Protein AF-A0A4R5F2X8-F1 (afdb_monomer_lite)

Structure (mmCIF, N/CA/C/O backbone):
data_AF-A0A4R5F2X8-F1
#
_entry.id   AF-A0A4R5F2X8-F1
#
loop_
_atom_site.group_PDB
_atom_site.id
_atom_site.type_symbol
_atom_site.label_atom_id
_atom_site.label_alt_id
_atom_site.label_comp_id
_atom_site.label_asym_id
_atom_site.label_entity_id
_atom_site.label_seq_id
_atom_site.pdbx_PDB_ins_code
_atom_site.Cartn_x
_atom_site.Cartn_y
_atom_site.Cartn_z
_atom_site.occupancy
_atom_site.B_iso_or_equiv
_atom_site.auth_seq_id
_atom_site.auth_comp_id
_atom_site.auth_asym_id
_atom_site.auth_atom_id
_atom_site.pdbx_PDB_model_num
ATOM 1 N N . MET A 1 1 ? 2.890 -14.226 11.194 1.00 75.88 1 MET A N 1
ATOM 2 C CA . MET A 1 1 ? 4.038 -13.544 10.556 1.00 75.88 1 MET A CA 1
ATOM 3 C C . MET A 1 1 ? 3.482 -12.509 9.592 1.00 75.88 1 MET A C 1
ATOM 5 O O . MET A 1 1 ? 2.576 -12.867 8.853 1.00 75.88 1 MET A O 1
ATOM 9 N N . ILE A 1 2 ? 3.971 -11.265 9.619 1.00 80.38 2 ILE A N 1
ATOM 10 C CA . ILE A 1 2 ? 3.520 -10.179 8.728 1.00 80.38 2 ILE A CA 1
ATOM 11 C C . ILE A 1 2 ? 4.652 -9.843 7.754 1.00 80.38 2 ILE A C 1
ATOM 13 O O . ILE A 1 2 ? 5.787 -9.647 8.191 1.00 80.38 2 ILE A O 1
ATOM 17 N N . LEU A 1 3 ? 4.344 -9.775 6.458 1.00 86.25 3 LEU A N 1
ATOM 18 C CA . LEU A 1 3 ? 5.268 -9.351 5.406 1.00 86.25 3 LEU A CA 1
ATOM 19 C C . LEU A 1 3 ? 4.729 -8.073 4.763 1.00 86.25 3 LEU A C 1
ATOM 21 O O . LEU A 1 3 ? 3.576 -8.047 4.337 1.00 86.25 3 LEU A O 1
ATOM 25 N N . ASP A 1 4 ? 5.553 -7.033 4.683 1.00 90.81 4 ASP A N 1
ATOM 26 C CA . ASP A 1 4 ? 5.218 -5.823 3.933 1.00 90.81 4 ASP A CA 1
ATOM 27 C C . ASP A 1 4 ? 5.721 -5.974 2.494 1.00 90.81 4 ASP A C 1
ATOM 29 O O . ASP A 1 4 ? 6.919 -6.109 2.248 1.00 90.81 4 ASP A O 1
ATOM 33 N N . ALA A 1 5 ? 4.807 -5.987 1.528 1.00 92.00 5 ALA A N 1
ATOM 34 C CA . ALA A 1 5 ? 5.153 -6.218 0.134 1.00 92.00 5 ALA A CA 1
ATOM 35 C C . ALA A 1 5 ? 5.797 -5.002 -0.550 1.00 92.00 5 ALA A C 1
ATOM 37 O O . ALA A 1 5 ? 6.351 -5.177 -1.632 1.00 92.00 5 ALA A O 1
ATOM 38 N N . HIS A 1 6 ? 5.718 -3.785 0.004 1.00 94.88 6 HIS A N 1
ATOM 39 C CA . HIS A 1 6 ? 6.009 -2.576 -0.771 1.00 94.88 6 HIS A CA 1
ATOM 40 C C . HIS A 1 6 ? 6.609 -1.432 0.062 1.00 94.88 6 HIS A C 1
ATOM 42 O O . HIS A 1 6 ? 5.931 -0.490 0.467 1.00 94.88 6 HIS A O 1
ATOM 48 N N . GLY A 1 7 ? 7.932 -1.458 0.201 1.00 93.44 7 GLY A N 1
ATOM 49 C CA . GLY A 1 7 ? 8.748 -0.420 0.820 1.00 93.44 7 GLY A CA 1
ATOM 50 C C . GLY A 1 7 ? 9.720 0.268 -0.143 1.00 93.44 7 GLY A C 1
ATOM 51 O O . GLY A 1 7 ? 10.049 -0.226 -1.226 1.00 93.44 7 GLY A O 1
ATOM 52 N N . HIS A 1 8 ? 10.227 1.422 0.290 1.00 95.06 8 HIS A N 1
ATOM 53 C CA . HIS A 1 8 ? 11.208 2.216 -0.446 1.00 95.06 8 HIS A CA 1
ATOM 54 C C . HIS A 1 8 ? 12.331 2.711 0.462 1.00 95.06 8 HIS A C 1
ATOM 56 O O . HIS A 1 8 ? 12.085 3.135 1.587 1.00 95.06 8 HIS A O 1
ATOM 62 N N . VAL A 1 9 ? 13.553 2.706 -0.070 1.00 96.19 9 VAL A N 1
ATOM 63 C CA . VAL A 1 9 ? 14.753 3.289 0.553 1.00 96.19 9 VAL A CA 1
ATOM 64 C C . VAL A 1 9 ? 15.360 4.347 -0.367 1.00 96.19 9 VAL A C 1
ATOM 66 O O . VAL A 1 9 ? 15.195 4.291 -1.589 1.00 96.19 9 VAL A O 1
ATOM 69 N N . GLY A 1 10 ? 16.078 5.305 0.210 1.00 94.25 10 GLY A N 1
ATOM 70 C CA . GLY A 1 10 ? 16.623 6.460 -0.498 1.00 94.25 10 GLY A CA 1
ATOM 71 C C . GLY A 1 10 ? 15.673 7.660 -0.512 1.00 94.25 10 GLY A C 1
ATOM 72 O O . GLY A 1 10 ? 14.659 7.692 0.184 1.00 94.25 10 GLY A O 1
ATOM 73 N N . THR A 1 11 ? 16.033 8.683 -1.280 1.00 89.75 11 THR A N 1
ATOM 74 C CA . THR A 1 11 ? 15.285 9.942 -1.387 1.00 89.75 11 THR A CA 1
ATOM 75 C C . THR A 1 11 ? 14.526 10.031 -2.709 1.00 89.75 11 THR A C 1
ATOM 77 O O . THR A 1 11 ? 14.881 9.376 -3.690 1.00 89.75 11 THR A O 1
ATOM 80 N N . TRP A 1 12 ? 13.479 10.860 -2.738 1.00 88.12 12 TRP A N 1
ATOM 81 C CA . TRP A 1 12 ? 12.706 11.174 -3.940 1.00 88.12 12 TRP A CA 1
ATOM 82 C C . TRP A 1 12 ? 12.608 12.697 -4.116 1.00 88.12 12 TRP A C 1
ATOM 84 O O . TRP A 1 12 ? 12.445 13.394 -3.114 1.00 88.12 12 TRP A O 1
ATOM 94 N N . PRO A 1 13 ? 12.713 13.247 -5.341 1.00 77.56 13 PRO A N 1
ATOM 95 C CA . PRO A 1 13 ? 12.689 14.696 -5.546 1.00 77.56 13 PRO A CA 1
ATOM 96 C C . PRO A 1 13 ? 11.322 15.343 -5.269 1.00 77.56 13 PRO A C 1
ATOM 98 O O . PRO A 1 13 ? 11.276 16.493 -4.836 1.00 77.56 13 PRO A O 1
ATOM 101 N N . ASP A 1 14 ? 10.211 14.628 -5.475 1.00 76.94 14 ASP A N 1
ATOM 102 C CA . ASP A 1 14 ? 8.874 15.249 -5.439 1.00 76.94 14 ASP A CA 1
ATOM 103 C C . ASP A 1 14 ? 8.326 15.470 -4.021 1.00 76.94 14 ASP A C 1
ATOM 105 O O . ASP A 1 14 ? 7.402 16.266 -3.808 1.00 76.94 14 ASP A O 1
ATOM 109 N N . PHE A 1 15 ? 8.847 14.746 -3.029 1.00 74.88 15 PHE A N 1
ATOM 110 C CA . PHE A 1 15 ? 8.408 14.874 -1.644 1.00 74.88 15 PHE A CA 1
ATOM 111 C C . PHE A 1 15 ? 9.480 14.432 -0.651 1.00 74.88 15 PHE A C 1
ATOM 113 O O . PHE A 1 15 ? 10.317 13.577 -0.922 1.00 74.88 15 PHE A O 1
ATOM 120 N N . LEU A 1 16 ? 9.416 15.022 0.543 1.00 77.19 16 LEU A N 1
ATOM 121 C CA . LEU A 1 16 ? 10.353 14.745 1.620 1.00 77.19 16 LEU A CA 1
ATOM 122 C C . LEU A 1 16 ? 10.154 13.335 2.184 1.00 77.19 16 LEU A C 1
ATOM 124 O O . LEU A 1 16 ? 9.063 12.989 2.638 1.00 77.19 16 LEU A O 1
ATOM 128 N N . ILE A 1 17 ? 11.249 12.579 2.237 1.00 83.50 17 ILE A N 1
ATOM 129 C CA . ILE A 1 17 ? 11.370 11.334 2.997 1.00 83.50 17 ILE A CA 1
ATOM 130 C C . ILE A 1 17 ? 12.336 11.623 4.152 1.00 83.50 17 ILE A C 1
ATOM 132 O O . ILE A 1 17 ? 13.539 11.722 3.914 1.00 83.50 17 ILE A O 1
ATOM 136 N N . PRO A 1 18 ? 11.839 11.818 5.388 1.00 77.88 18 PRO A N 1
ATOM 137 C CA . PRO A 1 18 ? 12.672 12.287 6.497 1.00 77.88 18 PRO A CA 1
ATOM 138 C C . PRO A 1 18 ? 13.732 11.262 6.922 1.00 77.88 18 PRO A C 1
ATOM 140 O O . PRO A 1 18 ? 14.814 11.641 7.361 1.00 77.88 18 PRO A O 1
ATOM 143 N N . HIS A 1 19 ? 13.439 9.970 6.756 1.00 87.25 19 HIS A N 1
ATOM 144 C CA . HIS A 1 19 ? 14.306 8.866 7.161 1.00 87.25 19 HIS A CA 1
ATOM 145 C C . HIS A 1 19 ? 14.493 7.880 5.995 1.00 87.25 19 HIS A C 1
ATOM 147 O O . HIS A 1 19 ? 13.778 6.884 5.918 1.00 87.25 19 HIS A O 1
ATOM 153 N N . PRO A 1 20 ? 15.416 8.152 5.056 1.00 89.44 20 PRO A N 1
ATOM 154 C CA . PRO A 1 20 ? 15.552 7.367 3.824 1.00 89.44 20 PRO A CA 1
ATOM 155 C C . PRO A 1 20 ? 16.347 6.058 3.988 1.00 89.44 20 PRO A C 1
ATOM 157 O O . PRO A 1 20 ? 16.452 5.285 3.037 1.00 89.44 20 PRO A O 1
ATOM 160 N N . ALA A 1 21 ? 16.958 5.820 5.152 1.00 94.38 21 ALA A N 1
ATOM 161 C CA . ALA A 1 21 ? 17.867 4.697 5.377 1.00 94.38 21 ALA A CA 1
ATOM 162 C C . ALA A 1 21 ? 17.137 3.424 5.842 1.00 94.38 21 ALA A C 1
ATOM 164 O O . ALA A 1 21 ? 16.157 3.490 6.587 1.00 94.38 21 ALA A O 1
ATOM 165 N N . ALA A 1 22 ? 17.662 2.259 5.455 1.00 96.25 22 ALA A N 1
ATOM 166 C CA . ALA A 1 22 ? 17.076 0.954 5.769 1.00 96.25 22 ALA A CA 1
ATOM 167 C C . ALA A 1 22 ? 16.993 0.669 7.278 1.00 96.25 22 ALA A C 1
ATOM 169 O O . ALA A 1 22 ? 16.059 0.022 7.732 1.00 96.25 22 ALA A O 1
ATOM 170 N N . GLU A 1 23 ? 17.929 1.190 8.067 1.00 96.44 23 GLU A N 1
ATOM 171 C CA . GLU A 1 23 ? 17.974 1.067 9.526 1.00 96.44 23 GLU A CA 1
ATOM 172 C C . GLU A 1 23 ? 16.728 1.665 10.187 1.00 96.44 23 GLU A C 1
ATOM 174 O O . GLU A 1 23 ? 16.218 1.124 11.165 1.00 96.44 23 GLU A O 1
ATOM 179 N N . HIS A 1 24 ? 16.200 2.759 9.630 1.00 93.00 24 HIS A N 1
ATOM 180 C CA . HIS A 1 24 ? 14.979 3.375 10.144 1.00 93.00 24 HIS A CA 1
ATOM 181 C C . HIS A 1 24 ? 13.748 2.534 9.802 1.00 93.00 24 HIS A C 1
ATOM 183 O O . HIS A 1 24 ? 12.856 2.398 10.639 1.00 93.00 24 HIS A O 1
ATOM 189 N N . LEU A 1 25 ? 13.710 1.932 8.605 1.00 92.88 25 LEU A N 1
ATOM 190 C CA . LEU A 1 25 ? 12.662 0.971 8.250 1.00 92.88 25 LEU A CA 1
ATOM 191 C C . LEU A 1 25 ? 12.724 -0.261 9.149 1.00 92.88 25 LEU A C 1
ATOM 193 O O . LEU A 1 25 ? 11.690 -0.680 9.647 1.00 92.88 25 LEU A O 1
ATOM 197 N N . LEU A 1 26 ? 13.919 -0.792 9.415 1.00 95.56 26 LEU A N 1
ATOM 198 C CA . LEU A 1 26 ? 14.119 -1.938 10.298 1.00 95.56 26 LEU A CA 1
ATOM 199 C C . LEU A 1 26 ? 13.591 -1.654 11.710 1.00 95.56 26 LEU A C 1
ATOM 201 O O . LEU A 1 26 ? 12.792 -2.424 12.233 1.00 95.56 26 LEU A O 1
ATOM 205 N N . ALA A 1 27 ? 13.960 -0.506 12.287 1.00 92.50 27 ALA A N 1
ATOM 206 C CA . ALA A 1 27 ? 13.464 -0.087 13.595 1.00 92.50 27 ALA A CA 1
ATOM 207 C C . ALA A 1 27 ? 11.935 0.101 13.607 1.00 92.50 27 ALA A C 1
ATOM 209 O O . ALA A 1 27 ? 11.273 -0.229 14.591 1.00 92.50 27 ALA A O 1
ATOM 210 N N . ALA A 1 28 ? 11.353 0.617 12.519 1.00 86.62 28 ALA A N 1
ATOM 211 C CA . ALA A 1 28 ? 9.904 0.718 12.380 1.00 86.62 28 ALA A CA 1
ATOM 212 C C . ALA A 1 28 ? 9.248 -0.667 12.293 1.00 86.62 28 ALA A C 1
ATOM 214 O O . ALA A 1 28 ? 8.273 -0.907 12.998 1.00 86.62 28 ALA A O 1
ATOM 215 N N . MET A 1 29 ? 9.803 -1.574 11.486 1.00 90.88 29 MET A N 1
ATOM 216 C CA . MET A 1 29 ? 9.339 -2.952 11.328 1.00 90.88 29 MET A CA 1
ATOM 217 C C . MET A 1 29 ? 9.349 -3.710 12.655 1.00 90.88 29 MET A C 1
ATOM 219 O O . MET A 1 29 ? 8.338 -4.320 12.996 1.00 90.88 29 MET A O 1
ATOM 223 N N . ASP A 1 30 ? 10.442 -3.629 13.420 1.00 90.12 30 ASP A N 1
ATOM 224 C CA . ASP A 1 30 ? 10.566 -4.265 14.739 1.00 90.12 30 ASP A CA 1
ATOM 225 C C . ASP A 1 30 ? 9.497 -3.752 15.707 1.00 90.12 30 ASP A C 1
ATOM 227 O O . ASP A 1 30 ? 8.852 -4.535 16.402 1.00 90.12 30 ASP A O 1
ATOM 231 N N . ARG A 1 31 ? 9.249 -2.438 15.698 1.00 82.88 31 ARG A N 1
ATOM 232 C CA . ARG A 1 31 ? 8.229 -1.802 16.539 1.00 82.88 31 ARG A CA 1
ATOM 233 C C . ARG A 1 31 ? 6.802 -2.242 16.210 1.00 82.88 31 ARG A C 1
ATOM 235 O O . ARG A 1 31 ? 5.985 -2.324 17.118 1.00 82.88 31 ARG A O 1
ATOM 242 N N . ILE A 1 32 ? 6.482 -2.490 14.939 1.00 78.31 32 ILE A N 1
ATOM 243 C CA . ILE A 1 32 ? 5.113 -2.830 14.498 1.00 78.31 32 ILE A CA 1
ATOM 244 C C . ILE A 1 32 ? 4.916 -4.324 14.195 1.00 78.31 32 ILE A C 1
ATOM 246 O O . ILE A 1 32 ? 3.860 -4.716 13.703 1.00 78.31 32 ILE A O 1
ATOM 250 N N . GLY A 1 33 ? 5.925 -5.163 14.452 1.00 80.62 33 GLY A N 1
ATOM 251 C CA . GLY A 1 33 ? 5.851 -6.611 14.240 1.00 80.62 33 GLY A CA 1
ATOM 252 C C . GLY A 1 33 ? 5.907 -7.067 12.773 1.00 80.62 33 GLY A C 1
ATOM 253 O O . GLY A 1 33 ? 5.458 -8.173 12.460 1.00 80.62 33 GLY A O 1
ATOM 254 N N . VAL A 1 34 ? 6.455 -6.254 11.860 1.00 85.75 34 VAL A N 1
ATOM 255 C CA . VAL A 1 34 ? 6.698 -6.664 10.464 1.00 85.75 34 VAL A CA 1
ATOM 256 C C . VAL A 1 34 ? 7.976 -7.501 10.398 1.00 85.75 34 VAL A C 1
ATOM 258 O O . VAL A 1 34 ? 9.076 -7.038 10.707 1.00 85.75 34 VAL A O 1
ATOM 261 N N . ALA A 1 35 ? 7.838 -8.756 9.970 1.00 88.94 35 ALA A N 1
ATOM 262 C CA . ALA A 1 35 ? 8.943 -9.707 9.938 1.00 88.94 35 ALA A CA 1
ATOM 263 C C . ALA A 1 35 ? 9.941 -9.376 8.820 1.00 88.94 35 ALA A C 1
ATOM 265 O O . ALA A 1 35 ? 11.147 -9.315 9.067 1.00 88.94 35 ALA A O 1
ATOM 266 N N . ALA A 1 36 ? 9.434 -9.108 7.614 1.00 94.62 36 ALA A N 1
ATOM 267 C CA . ALA A 1 36 ? 10.249 -8.721 6.471 1.00 94.62 36 ALA A CA 1
ATOM 268 C C . ALA A 1 36 ? 9.512 -7.751 5.540 1.00 94.62 36 ALA A C 1
ATOM 270 O O . ALA A 1 36 ? 8.279 -7.726 5.513 1.00 94.62 36 ALA A O 1
ATOM 271 N N . MET A 1 37 ? 10.277 -6.975 4.773 1.00 96.88 37 MET A N 1
ATOM 272 C CA . MET A 1 37 ? 9.766 -5.971 3.841 1.00 96.88 37 MET A CA 1
ATOM 273 C C . MET A 1 37 ? 10.415 -6.088 2.459 1.00 96.88 37 MET A C 1
ATOM 275 O O . MET A 1 37 ? 11.634 -6.227 2.336 1.00 96.88 37 MET A O 1
ATOM 279 N N . GLY A 1 38 ? 9.598 -5.974 1.418 1.00 97.44 38 GLY A N 1
ATOM 280 C CA . GLY A 1 38 ? 10.030 -5.922 0.030 1.00 97.44 38 GLY A CA 1
ATOM 281 C C . GLY A 1 38 ? 10.388 -4.496 -0.350 1.00 97.44 38 GLY A C 1
ATOM 282 O O . GLY A 1 38 ? 9.515 -3.637 -0.342 1.00 97.44 38 GLY A O 1
ATOM 283 N N . ILE A 1 39 ? 11.642 -4.221 -0.693 1.00 98.19 39 ILE A N 1
ATOM 284 C CA . ILE A 1 39 ? 12.140 -2.871 -0.961 1.00 98.19 39 ILE A CA 1
ATOM 285 C C . ILE A 1 39 ? 12.518 -2.667 -2.428 1.00 98.19 39 ILE A C 1
ATOM 287 O O . ILE A 1 39 ? 13.093 -3.539 -3.079 1.00 98.19 39 ILE A O 1
ATOM 291 N N . SER A 1 40 ? 12.271 -1.457 -2.927 1.00 98.12 40 SER A N 1
ATOM 292 C CA . SER A 1 40 ? 12.940 -0.921 -4.118 1.00 98.12 40 SER A CA 1
ATOM 293 C C . SER A 1 40 ? 13.671 0.362 -3.756 1.00 98.12 40 SER A C 1
ATOM 295 O O . SER A 1 40 ? 13.077 1.276 -3.177 1.00 98.12 40 SER A O 1
ATOM 297 N N . HIS A 1 41 ? 14.943 0.467 -4.134 1.00 97.94 41 HIS A N 1
ATOM 298 C CA . HIS A 1 41 ? 15.696 1.700 -3.939 1.00 97.94 41 HIS A CA 1
ATOM 299 C C . HIS A 1 41 ? 15.199 2.785 -4.903 1.00 97.94 41 HIS A C 1
ATOM 301 O O . HIS A 1 41 ? 15.065 2.547 -6.101 1.00 97.94 41 HIS A O 1
ATOM 307 N N . LEU A 1 42 ? 14.956 3.996 -4.409 1.00 96.88 42 LEU A N 1
ATOM 308 C CA . LEU A 1 42 ? 14.376 5.086 -5.202 1.00 96.88 42 LEU A CA 1
ATOM 309 C C . LEU A 1 42 ? 15.315 5.604 -6.299 1.00 96.88 42 LEU A C 1
ATOM 311 O O . LEU A 1 42 ? 14.859 5.939 -7.388 1.00 96.88 42 LEU A O 1
ATOM 315 N N . LEU A 1 43 ? 16.632 5.549 -6.066 1.00 96.12 43 LEU A N 1
ATOM 316 C CA . LEU A 1 43 ? 17.633 5.690 -7.134 1.00 96.12 43 LEU A CA 1
ATOM 317 C C . LEU A 1 43 ? 17.370 4.722 -8.299 1.00 96.12 43 LEU A C 1
ATOM 319 O O . LEU A 1 43 ? 17.498 5.124 -9.450 1.00 96.12 43 LEU A O 1
ATOM 323 N N . ALA A 1 44 ? 16.968 3.481 -7.994 1.00 97.44 44 ALA A N 1
ATOM 324 C CA . ALA A 1 44 ? 16.718 2.471 -9.011 1.00 97.44 44 ALA A CA 1
ATOM 325 C C . ALA A 1 44 ? 15.429 2.738 -9.789 1.00 97.44 44 ALA A C 1
ATOM 327 O O . ALA A 1 44 ? 15.396 2.569 -11.002 1.00 97.44 44 ALA A O 1
ATOM 328 N N . VAL A 1 45 ? 14.381 3.154 -9.070 1.00 96.38 45 VAL A N 1
ATOM 329 C CA . VAL A 1 45 ? 13.075 3.512 -9.641 1.00 96.38 45 VAL A CA 1
ATOM 330 C C . VAL A 1 45 ? 13.196 4.703 -10.588 1.00 96.38 45 VAL A C 1
ATOM 332 O O . VAL A 1 45 ? 12.544 4.721 -11.624 1.00 96.38 45 VAL A O 1
ATOM 335 N N . GLY A 1 46 ? 14.001 5.698 -10.214 1.00 91.88 46 GLY A N 1
ATOM 336 C CA . GLY A 1 46 ? 14.204 6.911 -10.991 1.00 91.88 46 GLY A CA 1
ATOM 337 C C . GLY A 1 46 ? 15.450 6.843 -11.879 1.00 91.88 46 GLY A C 1
ATOM 338 O O . GLY A 1 46 ? 15.428 6.180 -12.916 1.00 91.88 46 GLY A O 1
ATOM 339 N N . PRO A 1 47 ? 16.521 7.580 -11.535 1.00 92.12 47 PRO A N 1
ATOM 340 C CA . PRO A 1 47 ? 17.536 7.937 -12.520 1.00 92.12 47 PRO A CA 1
ATOM 341 C C . PRO A 1 47 ? 18.598 6.860 -12.788 1.00 92.12 47 PRO A C 1
ATOM 343 O O . PRO A 1 47 ? 19.254 6.928 -13.824 1.00 92.12 47 PRO A O 1
ATOM 346 N N . ASP A 1 48 ? 18.800 5.880 -11.901 1.00 95.38 48 ASP A N 1
ATOM 347 C CA . ASP A 1 48 ? 19.857 4.872 -12.062 1.00 95.38 48 ASP A CA 1
ATOM 348 C C . ASP A 1 48 ? 19.467 3.511 -11.465 1.00 95.38 48 ASP A C 1
ATOM 350 O O . ASP A 1 48 ? 19.814 3.151 -10.333 1.00 95.38 48 ASP A O 1
ATOM 354 N N . ALA A 1 49 ? 18.758 2.728 -12.281 1.00 96.25 49 ALA A N 1
ATOM 355 C CA . ALA A 1 49 ? 18.366 1.353 -11.988 1.00 96.25 49 ALA A CA 1
ATOM 356 C C . ALA A 1 49 ? 19.552 0.449 -11.607 1.00 96.25 49 ALA A C 1
ATOM 358 O O . ALA A 1 49 ? 19.405 -0.390 -10.723 1.00 96.25 49 ALA A O 1
ATOM 359 N N . VAL A 1 50 ? 20.736 0.620 -12.205 1.00 95.50 50 VAL A N 1
ATOM 360 C CA . VAL A 1 50 ? 21.888 -0.256 -11.932 1.00 95.50 50 VAL A CA 1
ATOM 361 C C . VAL A 1 50 ? 22.444 0.013 -10.536 1.00 95.50 50 VAL A C 1
ATOM 363 O O . VAL A 1 50 ? 22.499 -0.903 -9.712 1.00 95.50 50 VAL A O 1
ATOM 366 N N . ARG A 1 51 ? 22.807 1.266 -10.237 1.00 96.75 51 ARG A N 1
ATOM 367 C CA . ARG A 1 51 ? 23.380 1.626 -8.930 1.00 96.75 51 ARG A CA 1
ATOM 368 C C . ARG A 1 51 ? 22.367 1.471 -7.806 1.00 96.75 51 ARG A C 1
ATOM 370 O O . ARG A 1 51 ? 22.719 1.003 -6.728 1.00 96.75 51 ARG A O 1
ATOM 377 N N . GLY A 1 52 ? 21.108 1.828 -8.048 1.00 97.69 52 GLY A N 1
ATOM 378 C CA . GLY A 1 52 ? 20.064 1.666 -7.046 1.00 97.69 52 GLY A CA 1
ATOM 379 C C . GLY A 1 52 ? 19.764 0.195 -6.731 1.00 97.69 52 GLY A C 1
ATOM 380 O O . GLY A 1 52 ? 19.581 -0.141 -5.563 1.00 97.69 52 GLY A O 1
ATOM 381 N N . ASN A 1 53 ? 19.755 -0.693 -7.733 1.00 98.12 53 ASN A N 1
ATOM 382 C CA . ASN A 1 53 ? 19.589 -2.129 -7.489 1.00 98.12 53 ASN A CA 1
ATOM 383 C C . ASN A 1 53 ? 20.772 -2.702 -6.701 1.00 98.12 53 ASN A C 1
ATOM 385 O O . ASN A 1 53 ? 20.548 -3.459 -5.763 1.00 98.12 53 ASN A O 1
ATOM 389 N N . ALA A 1 54 ? 22.010 -2.306 -7.023 1.00 97.56 54 ALA A N 1
ATOM 390 C CA . ALA A 1 54 ? 23.186 -2.711 -6.249 1.00 97.56 54 ALA A CA 1
ATOM 391 C C . ALA A 1 54 ? 23.062 -2.298 -4.770 1.00 97.56 54 ALA A C 1
ATOM 393 O O . ALA A 1 54 ? 23.207 -3.138 -3.886 1.00 97.56 54 ALA A O 1
ATOM 394 N N . ALA A 1 55 ? 22.667 -1.049 -4.502 1.00 98.12 55 ALA A N 1
ATOM 395 C CA . ALA A 1 55 ? 22.437 -0.566 -3.139 1.00 98.12 55 ALA A CA 1
ATOM 396 C C . ALA A 1 55 ? 21.313 -1.334 -2.411 1.00 98.12 55 ALA A C 1
ATOM 398 O O . ALA A 1 55 ? 21.426 -1.629 -1.222 1.00 98.12 55 ALA A O 1
ATOM 399 N N . ALA A 1 56 ? 20.229 -1.700 -3.107 1.00 98.25 56 ALA A N 1
ATOM 400 C CA . ALA A 1 56 ? 19.169 -2.531 -2.528 1.00 98.25 56 ALA A CA 1
ATOM 401 C C . ALA A 1 56 ? 19.676 -3.934 -2.148 1.00 98.25 56 ALA A C 1
ATOM 403 O O . ALA A 1 56 ? 19.341 -4.444 -1.078 1.00 98.25 56 ALA A O 1
ATOM 404 N N . MET A 1 57 ? 20.510 -4.541 -2.998 1.00 98.00 57 MET A N 1
ATOM 405 C CA . MET A 1 57 ? 21.113 -5.852 -2.740 1.00 98.00 57 MET A CA 1
ATOM 406 C C . MET A 1 57 ? 22.082 -5.819 -1.553 1.00 98.00 57 MET A C 1
ATOM 408 O O . MET A 1 57 ? 22.059 -6.728 -0.725 1.00 98.00 57 MET A O 1
ATOM 412 N N . GLU A 1 58 ? 22.882 -4.758 -1.415 1.00 98.12 58 GLU A N 1
ATOM 413 C CA . GLU A 1 58 ? 23.743 -4.545 -0.243 1.00 98.12 58 GLU A CA 1
ATOM 414 C C . GLU A 1 58 ? 22.927 -4.465 1.057 1.00 98.12 58 GLU A C 1
ATOM 416 O O . GLU A 1 58 ? 23.301 -5.059 2.070 1.00 98.12 58 GLU A O 1
ATOM 421 N N . ILE A 1 59 ? 21.771 -3.790 1.030 1.00 98.19 59 ILE A N 1
ATOM 422 C CA . ILE A 1 59 ? 20.853 -3.725 2.177 1.00 98.19 59 ILE A CA 1
ATOM 423 C C . ILE A 1 59 ? 20.325 -5.119 2.540 1.00 98.19 59 ILE A C 1
ATOM 425 O O . ILE A 1 59 ? 20.357 -5.487 3.716 1.00 98.19 59 ILE A O 1
ATOM 429 N N . ALA A 1 60 ? 19.869 -5.901 1.557 1.00 97.81 60 ALA A N 1
ATOM 430 C CA . ALA A 1 60 ? 19.363 -7.254 1.794 1.00 97.81 60 ALA A CA 1
ATOM 431 C C . ALA A 1 60 ? 20.450 -8.205 2.326 1.00 97.81 60 ALA A C 1
ATOM 433 O O . ALA A 1 60 ? 20.176 -9.016 3.210 1.00 97.81 60 ALA A O 1
ATOM 434 N N . ALA A 1 61 ? 21.694 -8.069 1.854 1.00 97.50 61 ALA A N 1
ATOM 435 C CA . ALA A 1 61 ? 22.832 -8.834 2.362 1.00 97.50 61 ALA A CA 1
ATOM 436 C C . ALA A 1 61 ? 23.198 -8.457 3.807 1.00 97.50 61 ALA A C 1
ATOM 438 O O . ALA A 1 61 ? 23.553 -9.324 4.605 1.00 97.50 61 ALA A O 1
ATOM 439 N N . ARG A 1 62 ? 23.093 -7.170 4.159 1.00 97.56 62 ARG A N 1
ATOM 440 C CA . ARG A 1 62 ? 23.393 -6.660 5.505 1.00 97.56 62 ARG A CA 1
ATOM 441 C C . ARG A 1 62 ? 22.340 -7.047 6.546 1.00 97.56 62 ARG A C 1
ATOM 443 O O . ARG A 1 62 ? 22.683 -7.221 7.712 1.00 97.56 62 ARG A O 1
ATOM 450 N N . PHE A 1 63 ? 21.080 -7.193 6.137 1.00 97.00 63 PHE A N 1
ATOM 451 C CA . PHE A 1 63 ? 19.972 -7.596 7.011 1.00 97.00 63 PHE A CA 1
ATOM 452 C C . PHE A 1 63 ? 19.252 -8.836 6.451 1.00 97.00 63 PHE A C 1
ATOM 454 O O . PHE A 1 63 ? 18.098 -8.747 6.007 1.00 97.00 63 PHE A O 1
ATOM 461 N N . PRO A 1 64 ? 19.920 -10.004 6.451 1.00 95.38 64 PRO A N 1
ATOM 462 C CA . PRO A 1 64 ? 19.402 -11.207 5.814 1.00 95.38 64 PRO A CA 1
ATOM 463 C C . PRO A 1 64 ? 18.062 -11.623 6.427 1.00 95.38 64 PRO A C 1
ATOM 465 O O . PRO A 1 64 ? 17.885 -11.635 7.644 1.00 95.38 64 PRO A O 1
ATOM 468 N N . GLY A 1 65 ? 17.096 -11.939 5.564 1.00 93.88 65 GLY A N 1
ATOM 469 C CA . GLY A 1 65 ? 15.741 -12.327 5.965 1.00 93.88 65 GLY A CA 1
ATOM 470 C C . GLY A 1 65 ? 14.837 -11.173 6.414 1.00 93.88 65 GLY A C 1
ATOM 471 O O . GLY A 1 65 ? 13.642 -11.395 6.572 1.00 93.88 65 GLY A O 1
ATOM 472 N N . ARG A 1 66 ? 15.361 -9.948 6.580 1.00 97.31 66 ARG A N 1
ATOM 473 C CA . ARG A 1 66 ? 14.559 -8.759 6.927 1.00 97.31 66 ARG A CA 1
ATOM 474 C C . ARG A 1 66 ? 14.132 -7.964 5.700 1.00 97.31 66 ARG A C 1
ATOM 476 O O . ARG A 1 66 ? 13.023 -7.440 5.677 1.00 97.31 66 ARG A O 1
ATOM 483 N N . PHE A 1 67 ? 14.973 -7.902 4.671 1.00 98.25 67 PHE A N 1
ATOM 484 C CA . PHE A 1 67 ? 14.644 -7.222 3.420 1.00 98.25 67 PHE A CA 1
ATOM 485 C C . PHE A 1 67 ? 14.736 -8.160 2.225 1.00 98.25 67 PHE A C 1
ATOM 487 O O . PHE A 1 67 ? 15.689 -8.929 2.094 1.00 98.25 67 PHE A O 1
ATOM 494 N N . GLY A 1 68 ? 13.746 -8.057 1.344 1.00 97.69 68 GLY A N 1
ATOM 495 C CA . GLY A 1 68 ? 13.779 -8.631 0.007 1.00 97.69 68 GLY A CA 1
ATOM 496 C C . GLY A 1 68 ? 13.774 -7.550 -1.053 1.00 97.69 68 GLY A C 1
ATOM 497 O O . GLY A 1 68 ? 13.101 -6.539 -0.902 1.00 97.69 68 GLY A O 1
ATOM 498 N N . VAL A 1 69 ? 14.513 -7.741 -2.134 1.00 98.50 69 VAL A N 1
ATOM 499 C CA . VAL A 1 69 ? 14.642 -6.744 -3.194 1.00 98.50 69 VAL A CA 1
ATOM 500 C C . VAL A 1 69 ? 13.617 -7.008 -4.285 1.00 98.50 69 VAL A C 1
ATOM 502 O O . VAL A 1 69 ? 13.582 -8.087 -4.875 1.00 98.50 69 VAL A O 1
ATOM 505 N N . TRP A 1 70 ? 12.821 -5.991 -4.597 1.00 98.50 70 TRP A N 1
ATOM 506 C CA . TRP A 1 70 ? 12.137 -5.892 -5.879 1.00 98.50 70 TRP A CA 1
ATOM 507 C C . TRP A 1 70 ? 13.073 -5.187 -6.857 1.00 98.50 70 TRP A C 1
ATOM 509 O O . TRP A 1 70 ? 13.159 -3.953 -6.867 1.00 98.50 70 TRP A O 1
ATOM 519 N N . GLN A 1 71 ? 13.816 -5.972 -7.637 1.00 98.38 71 GLN A N 1
ATOM 520 C CA . GLN A 1 71 ? 14.858 -5.457 -8.517 1.00 98.38 71 GLN A CA 1
ATOM 521 C C . GLN A 1 71 ? 14.222 -4.660 -9.655 1.00 98.38 71 GLN A C 1
ATOM 523 O O . GLN A 1 71 ? 13.385 -5.177 -10.392 1.00 98.38 71 GLN A O 1
ATOM 528 N N . VAL A 1 72 ? 14.589 -3.389 -9.799 1.00 98.62 72 VAL A N 1
ATOM 529 C CA . VAL A 1 72 ? 13.971 -2.511 -10.793 1.00 98.62 72 VAL A CA 1
ATOM 530 C C . VAL A 1 72 ? 14.436 -2.877 -12.196 1.00 98.62 72 VAL A C 1
ATOM 532 O O . VAL A 1 72 ? 15.639 -2.881 -12.484 1.00 98.62 72 VAL A O 1
ATOM 535 N N . TYR A 1 73 ? 13.474 -3.114 -13.085 1.00 98.56 73 TYR A N 1
ATOM 536 C CA . TYR A 1 73 ? 13.724 -3.221 -14.515 1.00 98.56 73 TYR A CA 1
ATOM 537 C C . TYR A 1 73 ? 13.347 -1.923 -15.230 1.00 98.56 73 TYR A C 1
ATOM 539 O O . TYR A 1 73 ? 12.169 -1.566 -15.295 1.00 98.56 73 TYR A O 1
ATOM 547 N N . ASN A 1 74 ? 14.342 -1.232 -15.790 1.00 97.88 74 ASN A N 1
ATOM 548 C CA . ASN A 1 74 ? 14.130 -0.080 -16.659 1.00 97.88 74 ASN A CA 1
ATOM 549 C C . ASN A 1 74 ? 14.288 -0.525 -18.129 1.00 97.88 74 ASN A C 1
ATOM 551 O O . ASN A 1 74 ? 15.386 -0.943 -18.517 1.00 97.88 74 ASN A O 1
ATOM 555 N N . PRO A 1 75 ? 13.228 -0.429 -18.955 1.00 96.88 75 PRO A N 1
ATOM 556 C CA . PRO A 1 75 ? 13.230 -0.957 -20.319 1.00 96.88 75 PRO A CA 1
ATOM 557 C C . PRO A 1 75 ? 14.180 -0.198 -21.255 1.00 96.88 75 PRO A C 1
ATOM 559 O O . PRO A 1 75 ? 14.709 -0.791 -22.195 1.00 96.88 75 PRO A O 1
ATOM 562 N N . HIS A 1 76 ? 14.462 1.079 -20.978 1.00 95.69 76 HIS A N 1
ATOM 563 C CA . HIS A 1 76 ? 15.355 1.906 -21.800 1.00 95.69 76 HIS A CA 1
ATOM 564 C C . HIS A 1 76 ? 16.821 1.531 -21.627 1.00 95.69 76 HIS A C 1
ATOM 566 O O . HIS A 1 76 ? 17.615 1.665 -22.553 1.00 95.69 76 HIS A O 1
ATOM 572 N N . HIS A 1 77 ? 17.179 1.032 -20.444 1.00 93.38 77 HIS A N 1
ATOM 573 C CA . HIS A 1 77 ? 18.537 0.586 -20.132 1.00 93.38 77 HIS A CA 1
ATOM 574 C C . HIS A 1 77 ? 18.681 -0.938 -20.193 1.00 93.38 77 HIS A C 1
ATOM 576 O O . HIS A 1 77 ? 19.793 -1.444 -20.063 1.00 93.38 77 HIS A O 1
ATOM 582 N N . ARG A 1 78 ? 17.568 -1.667 -20.374 1.00 93.38 78 ARG A N 1
ATOM 583 C CA . ARG A 1 78 ? 17.499 -3.136 -20.355 1.00 93.38 78 ARG A CA 1
ATOM 584 C C . ARG A 1 78 ? 18.251 -3.710 -19.157 1.00 93.38 78 ARG A C 1
ATOM 586 O O . ARG A 1 78 ? 19.120 -4.568 -19.318 1.00 93.38 78 ARG A O 1
ATOM 593 N N . THR A 1 79 ? 17.960 -3.186 -17.965 1.00 95.12 79 THR A N 1
ATOM 594 C CA . THR A 1 79 ? 18.713 -3.571 -16.770 1.00 95.12 79 THR A CA 1
ATOM 595 C C . THR A 1 79 ? 18.666 -5.081 -16.525 1.00 95.12 79 THR A C 1
ATOM 597 O O . THR A 1 79 ? 17.672 -5.726 -16.867 1.00 95.12 79 THR A O 1
ATOM 600 N N . PRO A 1 80 ? 19.730 -5.670 -15.946 1.00 94.50 80 PRO A N 1
ATOM 601 C CA . PRO A 1 80 ? 19.771 -7.104 -15.691 1.00 94.50 80 PRO A CA 1
ATOM 602 C C . PRO A 1 80 ? 18.581 -7.566 -14.846 1.00 94.50 80 PRO A C 1
ATOM 604 O O . PRO A 1 80 ? 18.251 -6.942 -13.835 1.00 94.50 80 PRO A O 1
ATOM 607 N N . LEU A 1 81 ? 17.960 -8.664 -15.269 1.00 95.75 81 LEU A N 1
ATOM 608 C CA . LEU A 1 81 ? 16.902 -9.337 -14.522 1.00 95.75 81 LEU A CA 1
ATOM 609 C C . LEU A 1 81 ? 17.509 -10.340 -13.530 1.00 95.75 81 LEU A C 1
ATOM 611 O O . LEU A 1 81 ? 18.553 -10.926 -13.832 1.00 95.75 81 LEU A O 1
ATOM 615 N N . PRO A 1 82 ? 16.862 -10.569 -12.376 1.00 94.06 82 PRO A N 1
ATOM 616 C CA . PRO A 1 82 ? 17.286 -11.611 -11.456 1.00 94.06 82 PRO A CA 1
ATOM 617 C C . PRO A 1 82 ? 16.986 -13.001 -12.021 1.00 94.06 82 PRO A C 1
ATOM 619 O O . PRO A 1 82 ? 16.022 -13.200 -12.764 1.00 94.06 82 PRO A O 1
ATOM 622 N N . SER A 1 83 ? 17.794 -13.977 -11.614 1.00 91.94 83 SER A N 1
ATOM 623 C CA . SER A 1 83 ? 17.496 -15.392 -11.829 1.00 91.94 83 SER A CA 1
ATOM 624 C C . SER A 1 83 ? 16.532 -15.890 -10.752 1.00 91.94 83 SER A C 1
ATOM 626 O O . SER A 1 83 ? 16.509 -15.386 -9.627 1.00 91.94 83 SER A O 1
ATOM 628 N N . ALA A 1 84 ? 15.752 -16.926 -11.059 1.00 89.81 84 ALA A N 1
ATOM 629 C CA . ALA A 1 84 ? 14.941 -17.586 -10.042 1.00 89.81 84 ALA A CA 1
ATOM 630 C C . ALA A 1 84 ? 15.820 -18.086 -8.884 1.00 89.81 84 ALA A C 1
ATOM 632 O O . ALA A 1 84 ? 16.859 -18.709 -9.101 1.00 89.81 84 ALA A O 1
ATOM 633 N N . GLY A 1 85 ? 15.408 -17.785 -7.651 1.00 89.38 85 GLY A N 1
ATOM 634 C CA . GLY A 1 85 ? 16.145 -18.163 -6.445 1.00 89.38 85 GLY A CA 1
ATOM 635 C C . GLY A 1 85 ? 17.356 -17.285 -6.114 1.00 89.38 85 GLY A C 1
ATOM 636 O O . GLY A 1 85 ? 18.113 -17.655 -5.219 1.00 89.38 85 GLY A O 1
ATOM 637 N N . THR A 1 86 ? 17.560 -16.136 -6.780 1.00 93.44 86 THR A N 1
ATOM 638 C CA . THR A 1 86 ? 18.596 -15.176 -6.362 1.00 93.44 86 THR A CA 1
ATOM 639 C C . THR A 1 86 ? 18.398 -14.798 -4.883 1.00 93.44 86 THR A C 1
ATOM 641 O O . THR A 1 86 ? 17.337 -14.275 -4.528 1.00 93.44 86 THR A O 1
ATOM 644 N N . PRO A 1 87 ? 19.391 -15.043 -4.002 1.00 92.69 87 PRO A N 1
ATOM 645 C CA . PRO A 1 87 ? 19.256 -14.756 -2.578 1.00 92.69 87 PRO A CA 1
ATOM 646 C C . PRO A 1 87 ? 18.917 -13.288 -2.317 1.00 92.69 87 PRO A C 1
ATOM 648 O O . PRO A 1 87 ? 19.548 -12.389 -2.869 1.00 92.69 87 PRO A O 1
ATOM 651 N N . GLY A 1 88 ? 17.920 -13.049 -1.465 1.00 93.19 88 GLY A N 1
ATOM 652 C CA . GLY A 1 88 ? 17.496 -11.698 -1.094 1.00 93.19 88 GLY A CA 1
ATOM 653 C C . GLY A 1 88 ? 16.654 -10.970 -2.146 1.00 93.19 88 GLY A C 1
ATOM 654 O O . GLY A 1 88 ? 16.337 -9.808 -1.924 1.00 93.19 88 GLY A O 1
ATOM 655 N N . VAL A 1 89 ? 16.254 -11.611 -3.250 1.00 97.31 89 VAL A N 1
ATOM 656 C CA . VAL A 1 89 ? 15.380 -11.015 -4.277 1.00 97.31 89 VAL A CA 1
ATOM 657 C C . VAL A 1 89 ? 13.980 -11.620 -4.201 1.00 97.31 89 VAL A C 1
ATOM 659 O O . VAL A 1 89 ? 13.822 -12.837 -4.194 1.00 97.31 89 VAL A O 1
ATOM 662 N N . TRP A 1 90 ? 12.955 -10.768 -4.149 1.00 96.88 90 TRP A N 1
ATOM 663 C CA . TRP A 1 90 ? 11.542 -11.177 -4.152 1.00 96.88 90 TRP A CA 1
ATOM 664 C C . TRP A 1 90 ? 10.928 -11.183 -5.553 1.00 96.88 90 TRP A C 1
ATOM 666 O O . TRP A 1 90 ? 9.967 -11.908 -5.803 1.00 96.88 90 TRP A O 1
ATOM 676 N N . GLY A 1 91 ? 11.502 -10.413 -6.477 1.00 98.12 91 GLY A N 1
ATOM 677 C CA . GLY A 1 91 ? 11.063 -10.368 -7.864 1.00 98.12 91 GLY A CA 1
ATOM 678 C C . GLY A 1 91 ? 11.474 -9.074 -8.551 1.00 98.12 91 GLY A C 1
ATOM 679 O O . GLY A 1 91 ? 12.501 -8.480 -8.214 1.00 98.12 91 GLY A O 1
ATOM 680 N N . VAL A 1 92 ? 10.660 -8.625 -9.505 1.00 98.62 92 VAL A N 1
ATOM 681 C CA . VAL A 1 92 ? 10.950 -7.454 -10.344 1.00 98.62 92 VAL A CA 1
ATOM 682 C C . VAL A 1 92 ? 10.041 -6.279 -9.981 1.00 98.62 92 VAL A C 1
ATOM 684 O O . VAL A 1 92 ? 8.840 -6.447 -9.788 1.00 98.62 92 VAL A O 1
ATOM 687 N N . LYS A 1 93 ? 10.600 -5.066 -9.917 1.00 98.56 93 LYS A N 1
ATOM 688 C CA . LYS A 1 93 ? 9.845 -3.811 -9.793 1.00 98.56 93 LYS A CA 1
ATOM 689 C C . LYS A 1 93 ? 9.751 -3.111 -11.142 1.00 98.56 93 LYS A C 1
ATOM 691 O O . LYS A 1 93 ? 10.775 -2.875 -11.782 1.00 98.56 93 LYS A O 1
ATOM 696 N N . LEU A 1 94 ? 8.551 -2.667 -11.509 1.00 98.62 94 LEU A N 1
ATOM 697 C CA . LEU A 1 94 ? 8.313 -1.776 -12.644 1.00 98.62 94 LEU A CA 1
ATOM 698 C C . LEU A 1 94 ? 7.715 -0.444 -12.178 1.00 98.62 94 LEU A C 1
ATOM 700 O O . LEU A 1 94 ? 6.874 -0.401 -11.275 1.00 98.62 94 LEU A O 1
ATOM 704 N N . HIS A 1 95 ? 8.106 0.646 -12.838 1.00 97.75 95 HIS A N 1
ATOM 705 C CA . HIS A 1 95 ? 7.460 1.948 -12.675 1.00 97.75 95 HIS A CA 1
ATOM 706 C C . HIS A 1 95 ? 7.152 2.578 -14.046 1.00 97.75 95 HIS A C 1
ATOM 708 O O . HIS A 1 95 ? 7.861 3.489 -14.477 1.00 97.75 95 HIS A O 1
ATOM 714 N N . PRO A 1 96 ? 6.092 2.111 -14.737 1.00 98.25 96 PRO A N 1
ATOM 715 C CA . PRO A 1 96 ? 5.754 2.538 -16.098 1.00 98.25 96 PRO A CA 1
ATOM 716 C C . PRO A 1 96 ? 5.709 4.058 -16.295 1.00 98.25 96 PRO A C 1
ATOM 718 O O . PRO A 1 96 ? 6.219 4.544 -17.296 1.00 98.25 96 PRO A O 1
ATOM 721 N N . ASP A 1 97 ? 5.171 4.812 -15.331 1.00 97.06 97 ASP A N 1
ATOM 722 C CA . ASP A 1 97 ? 5.043 6.276 -15.406 1.00 97.06 97 ASP A CA 1
ATOM 723 C C . ASP A 1 97 ? 6.390 7.006 -15.357 1.00 97.06 97 ASP A C 1
ATOM 725 O O . ASP A 1 97 ? 6.587 7.980 -16.076 1.00 97.06 97 ASP A O 1
ATOM 729 N N . VAL A 1 98 ? 7.339 6.518 -14.551 1.00 96.44 98 VAL A N 1
ATOM 730 C CA . VAL A 1 98 ? 8.690 7.096 -14.460 1.00 96.44 98 VAL A CA 1
ATOM 731 C C . VAL A 1 98 ? 9.500 6.706 -15.688 1.00 96.44 98 VAL A C 1
ATOM 733 O O . VAL A 1 98 ? 10.200 7.534 -16.261 1.00 96.44 98 VAL A O 1
ATOM 736 N N . HIS A 1 99 ? 9.358 5.460 -16.141 1.00 96.44 99 HIS A N 1
ATOM 737 C CA . HIS A 1 99 ? 9.985 4.998 -17.374 1.00 96.44 99 HIS A CA 1
ATOM 738 C C . HIS A 1 99 ? 9.293 5.548 -18.630 1.00 96.44 99 HIS A C 1
ATOM 740 O O . HIS A 1 99 ? 9.809 5.361 -19.724 1.00 96.44 99 HIS A O 1
ATOM 746 N N . GLN A 1 100 ? 8.119 6.174 -18.508 1.00 97.56 100 GLN A N 1
ATOM 747 C CA . GLN A 1 100 ? 7.277 6.613 -19.625 1.00 97.56 100 GLN A CA 1
ATOM 748 C C . GLN A 1 100 ? 7.060 5.524 -20.690 1.00 97.56 100 GLN A C 1
ATOM 750 O O . GLN A 1 100 ? 7.017 5.792 -21.889 1.00 97.56 100 GLN A O 1
ATOM 755 N N . CYS A 1 101 ? 6.916 4.279 -20.241 1.00 98.25 101 CYS A N 1
ATOM 756 C CA . CYS A 1 101 ? 6.769 3.101 -21.085 1.00 98.25 101 CYS A CA 1
ATOM 757 C C . CYS A 1 101 ? 5.517 2.335 -20.642 1.00 98.25 101 CYS A C 1
ATOM 759 O O . CYS A 1 101 ? 5.448 1.985 -19.461 1.00 98.25 101 CYS A O 1
ATOM 761 N N . PRO A 1 102 ? 4.526 2.095 -21.523 1.00 98.62 102 PRO A N 1
ATOM 762 C CA . PRO A 1 102 ? 3.319 1.354 -21.169 1.00 98.62 102 PRO A CA 1
ATOM 763 C C . PRO A 1 102 ? 3.617 -0.030 -20.593 1.00 98.62 102 PRO A C 1
ATOM 765 O O . PRO A 1 102 ? 4.495 -0.736 -21.073 1.00 98.62 102 PRO A O 1
ATOM 768 N N . LEU A 1 103 ? 2.875 -0.439 -19.564 1.00 98.62 103 LEU A N 1
ATOM 769 C CA . LEU A 1 103 ? 3.095 -1.718 -18.880 1.00 98.62 103 LEU A CA 1
ATOM 770 C C . LEU A 1 103 ? 2.974 -2.940 -19.814 1.00 98.62 103 LEU A C 1
ATOM 772 O O . LEU A 1 103 ? 3.653 -3.943 -19.621 1.00 98.62 103 LEU A O 1
ATOM 776 N N . ASP A 1 104 ? 2.117 -2.848 -20.827 1.00 98.25 104 ASP A N 1
ATOM 777 C CA . ASP A 1 104 ? 1.859 -3.861 -21.854 1.00 98.25 104 ASP A CA 1
ATOM 778 C C . ASP A 1 104 ? 2.710 -3.687 -23.127 1.00 98.25 104 ASP A C 1
ATOM 780 O O . ASP A 1 104 ? 2.432 -4.339 -24.142 1.00 98.25 104 ASP A O 1
ATOM 784 N N . ASP A 1 105 ? 3.732 -2.826 -23.075 1.00 98.56 105 ASP A N 1
ATOM 785 C CA . ASP A 1 105 ? 4.701 -2.619 -24.150 1.00 98.56 105 ASP A CA 1
ATOM 786 C C . ASP A 1 105 ? 5.649 -3.831 -24.296 1.00 98.56 105 ASP A C 1
ATOM 788 O O . ASP A 1 105 ? 6.104 -4.390 -23.288 1.00 98.56 105 ASP A O 1
ATOM 792 N N . PRO A 1 106 ? 6.014 -4.234 -25.532 1.00 97.94 106 PRO A N 1
ATOM 793 C CA . PRO A 1 106 ? 6.979 -5.308 -25.776 1.00 97.94 106 PRO A CA 1
ATOM 794 C C . PRO A 1 106 ? 8.341 -5.129 -25.089 1.00 97.94 106 PRO A C 1
ATOM 796 O O . PRO A 1 106 ? 9.048 -6.114 -24.869 1.00 97.94 106 PRO A O 1
ATOM 799 N N . ALA A 1 107 ? 8.733 -3.904 -24.730 1.00 98.06 107 ALA A N 1
ATOM 800 C CA . ALA A 1 107 ? 9.971 -3.643 -24.006 1.00 98.06 107 ALA A CA 1
ATOM 801 C C . ALA A 1 107 ? 10.003 -4.283 -22.604 1.00 98.06 107 ALA A C 1
ATOM 803 O O . ALA A 1 107 ? 11.090 -4.560 -22.095 1.00 98.06 107 ALA A O 1
ATOM 804 N N . TYR A 1 108 ? 8.845 -4.579 -22.001 1.00 98.50 108 TYR A N 1
ATOM 805 C CA . TYR A 1 108 ? 8.753 -5.320 -20.737 1.00 98.50 108 TYR A CA 1
ATOM 806 C C . TYR A 1 108 ? 8.664 -6.839 -20.908 1.00 98.50 108 TYR A C 1
AT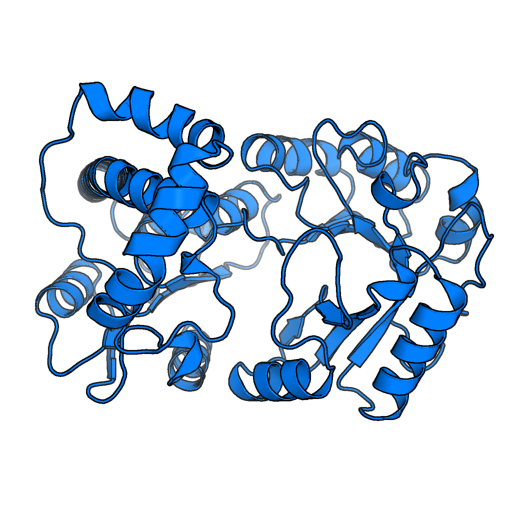OM 808 O O . TYR A 1 108 ? 8.757 -7.565 -19.924 1.00 98.50 108 TYR A O 1
ATOM 816 N N . GLU A 1 109 ? 8.567 -7.356 -22.133 1.00 97.69 109 GLU A N 1
ATOM 817 C CA . GLU A 1 109 ? 8.437 -8.794 -22.386 1.00 97.69 109 GLU A CA 1
ATOM 818 C C . GLU A 1 109 ? 9.527 -9.677 -21.738 1.00 97.69 109 GLU A C 1
ATOM 820 O O . GLU A 1 109 ? 9.203 -10.763 -21.253 1.00 97.69 109 GLU A O 1
ATOM 825 N N . PRO A 1 110 ? 10.808 -9.258 -21.644 1.00 97.88 110 PRO A N 1
ATOM 826 C CA . PRO A 1 110 ? 11.807 -10.016 -20.892 1.00 97.88 110 PRO A CA 1
ATOM 827 C C . PRO A 1 110 ? 11.437 -10.249 -19.419 1.00 97.88 110 PRO A C 1
ATOM 829 O O . PRO A 1 110 ? 11.770 -11.303 -18.883 1.00 97.88 110 PRO A O 1
ATOM 832 N N . VAL A 1 111 ? 10.748 -9.294 -18.785 1.00 98.12 111 VAL A N 1
ATOM 833 C CA . VAL A 1 111 ? 10.291 -9.386 -17.389 1.00 98.12 111 VAL A CA 1
ATOM 834 C C . VAL A 1 111 ? 9.213 -10.451 -17.259 1.00 98.12 111 VAL A C 1
ATOM 836 O O . VAL A 1 111 ? 9.269 -11.274 -16.356 1.00 98.12 111 VAL A O 1
ATOM 839 N N . TRP A 1 112 ? 8.256 -10.487 -18.184 1.00 97.94 112 TRP A N 1
ATOM 840 C CA . TRP A 1 112 ? 7.174 -11.469 -18.134 1.00 97.94 112 TRP A CA 1
ATOM 841 C C . TRP A 1 112 ? 7.687 -12.895 -18.362 1.00 97.94 112 TRP A C 1
ATOM 843 O O . TRP A 1 112 ? 7.303 -13.818 -17.649 1.00 97.94 112 TRP A O 1
ATOM 853 N N . ARG A 1 113 ? 8.645 -13.071 -19.282 1.00 95.56 113 ARG A N 1
ATOM 854 C CA . ARG A 1 113 ? 9.245 -14.383 -19.580 1.00 95.56 113 ARG A CA 1
ATOM 855 C C . ARG A 1 113 ? 10.080 -14.981 -18.449 1.00 95.56 113 ARG A C 1
ATOM 857 O O . ARG A 1 113 ? 10.297 -16.189 -18.469 1.00 95.56 113 ARG A O 1
ATOM 864 N N . CYS A 1 114 ? 10.579 -14.187 -17.497 1.00 94.06 114 CYS A N 1
ATOM 865 C CA . CYS A 1 114 ? 11.343 -14.752 -16.380 1.00 94.06 114 CYS A CA 1
ATOM 866 C C . CYS A 1 114 ? 10.450 -15.466 -15.352 1.00 94.06 114 CYS A C 1
ATOM 868 O O . CYS A 1 114 ? 10.968 -16.218 -14.529 1.00 94.06 114 CYS A O 1
ATOM 870 N N . GLY A 1 115 ? 9.127 -15.258 -15.405 1.00 93.81 115 GLY A N 1
ATOM 871 C CA . GLY A 1 115 ? 8.157 -15.950 -14.553 1.00 93.81 115 GLY A CA 1
ATOM 872 C C . GLY A 1 115 ? 8.209 -15.556 -13.073 1.00 93.81 115 GLY A C 1
ATOM 873 O O . GLY A 1 115 ? 7.552 -16.190 -12.250 1.00 93.81 115 GLY A O 1
ATOM 874 N N . LEU A 1 116 ? 8.999 -14.539 -12.713 1.00 96.94 116 LEU A N 1
ATOM 875 C CA . LEU A 1 116 ? 9.126 -14.070 -11.335 1.00 96.94 116 LEU A CA 1
ATOM 876 C C . LEU A 1 116 ? 7.958 -13.157 -10.954 1.00 96.94 116 LEU A C 1
ATOM 878 O O . LEU A 1 116 ? 7.416 -12.481 -11.827 1.00 96.94 116 LEU A O 1
ATOM 882 N N . PRO A 1 117 ? 7.602 -13.063 -9.660 1.00 98.19 117 PRO A N 1
ATOM 883 C CA . PRO A 1 117 ? 6.639 -12.074 -9.199 1.00 98.19 117 PRO A CA 1
ATOM 884 C C . PRO A 1 117 ? 7.046 -10.652 -9.609 1.00 98.19 117 PRO A C 1
ATOM 886 O O . PRO A 1 117 ? 8.221 -10.275 -9.537 1.00 98.19 117 PRO A O 1
ATOM 889 N N . VAL A 1 118 ? 6.067 -9.851 -10.021 1.00 98.69 118 VAL A N 1
ATOM 890 C CA . VAL A 1 118 ? 6.267 -8.473 -10.471 1.00 98.69 118 VAL A CA 1
ATOM 891 C C . VAL A 1 118 ? 5.446 -7.529 -9.611 1.00 98.69 118 VAL A C 1
ATOM 893 O O . VAL A 1 118 ? 4.234 -7.672 -9.502 1.00 98.69 118 VAL A O 1
ATOM 896 N N . LEU A 1 119 ? 6.091 -6.514 -9.046 1.00 98.56 119 LEU A N 1
ATOM 897 C CA . LEU A 1 119 ? 5.432 -5.366 -8.438 1.00 98.56 119 LEU A CA 1
ATOM 898 C C . LEU A 1 119 ? 5.487 -4.199 -9.423 1.00 98.56 119 LEU A C 1
ATOM 900 O O . LEU A 1 119 ? 6.568 -3.719 -9.754 1.00 98.56 119 LEU A O 1
ATOM 904 N N . ALA A 1 120 ? 4.342 -3.700 -9.881 1.00 98.44 120 ALA A N 1
ATOM 905 C CA . ALA A 1 120 ? 4.288 -2.576 -10.814 1.00 98.44 120 ALA A CA 1
ATOM 906 C C . ALA A 1 120 ? 3.478 -1.415 -10.233 1.00 98.44 120 ALA A C 1
ATOM 908 O O . ALA A 1 120 ? 2.421 -1.622 -9.643 1.00 98.44 120 ALA A O 1
ATOM 909 N N . HIS A 1 121 ? 3.965 -0.183 -10.398 1.00 97.19 121 HIS A N 1
ATOM 910 C CA . HIS A 1 121 ? 3.172 1.009 -10.085 1.00 97.19 121 HIS A CA 1
ATOM 911 C C . HIS A 1 121 ? 1.890 1.028 -10.933 1.00 97.19 121 HIS A C 1
ATOM 913 O O . HIS A 1 121 ? 1.977 0.820 -12.143 1.00 97.19 121 HIS A O 1
ATOM 919 N N . GLY A 1 122 ? 0.730 1.270 -10.312 1.00 95.56 122 GLY A N 1
ATOM 920 C CA . GLY A 1 122 ? -0.561 1.371 -10.992 1.00 95.56 122 GLY A CA 1
ATOM 921 C C . GLY A 1 122 ? -1.270 2.691 -10.707 1.00 95.56 122 GLY A C 1
ATOM 922 O O . GLY A 1 122 ? -1.520 3.032 -9.549 1.00 95.56 122 GLY A O 1
ATOM 923 N N . GLN A 1 123 ? -1.665 3.402 -11.763 1.00 95.19 123 GLN A N 1
ATOM 924 C CA . GLN A 1 123 ? -2.363 4.682 -11.672 1.00 95.19 123 GLN A CA 1
ATOM 925 C C . GLN A 1 123 ? -3.521 4.749 -12.670 1.00 95.19 123 GLN A C 1
ATOM 927 O O . GLN A 1 123 ? -3.337 4.644 -13.878 1.00 95.19 123 GLN A O 1
ATOM 932 N N . THR A 1 124 ? -4.731 4.984 -12.165 1.00 95.25 124 THR A N 1
ATOM 933 C CA . THR A 1 124 ? -5.930 5.134 -13.004 1.00 95.25 124 THR A CA 1
ATOM 934 C C . THR A 1 124 ? -5.792 6.337 -13.932 1.00 95.25 124 THR A C 1
ATOM 936 O O . THR A 1 124 ? -5.315 7.389 -13.504 1.00 95.25 124 THR A O 1
ATOM 939 N N . ASP A 1 125 ? -6.205 6.153 -15.186 1.00 95.38 125 ASP A N 1
ATOM 940 C CA . ASP A 1 125 ? -6.112 7.113 -16.293 1.00 95.38 125 ASP A CA 1
ATOM 941 C C . ASP A 1 125 ? -4.670 7.463 -16.711 1.00 95.38 125 ASP A C 1
ATOM 943 O O . ASP A 1 125 ? -4.453 8.351 -17.536 1.00 95.38 125 ASP A O 1
ATOM 947 N N . SER A 1 126 ? -3.664 6.751 -16.186 1.00 97.12 126 SER A N 1
ATOM 948 C CA . SER A 1 126 ? -2.294 6.860 -16.685 1.00 97.12 126 SER A CA 1
ATOM 949 C C . SER A 1 126 ? -2.181 6.233 -18.076 1.00 97.12 126 SER A C 1
ATOM 951 O O . SER A 1 126 ? -2.567 5.075 -18.263 1.00 97.12 126 SER A O 1
ATOM 953 N N . PRO A 1 127 ? -1.562 6.914 -19.057 1.00 97.56 127 PRO A N 1
ATOM 954 C CA . PRO A 1 127 ? -1.289 6.290 -20.342 1.00 97.56 127 PRO A CA 1
ATOM 955 C C . PRO A 1 127 ? -0.284 5.135 -20.224 1.00 97.56 127 PRO A C 1
ATOM 957 O O . PRO A 1 127 ? -0.207 4.337 -21.156 1.00 97.56 127 PRO A O 1
ATOM 960 N N . TRP A 1 128 ? 0.441 5.000 -19.106 1.00 98.44 128 TRP A N 1
ATOM 961 C CA . TRP A 1 128 ? 1.476 3.982 -18.911 1.00 98.44 128 TRP A CA 1
ATOM 962 C C . TRP A 1 128 ? 1.060 2.840 -17.977 1.00 98.44 128 TRP A C 1
ATOM 964 O O . TRP A 1 128 ? 1.430 1.694 -18.229 1.00 98.44 128 TRP A O 1
ATOM 974 N N . SER A 1 129 ? 0.280 3.122 -16.930 1.00 97.81 129 SER A N 1
ATOM 975 C CA . SER A 1 129 ? -0.021 2.165 -15.849 1.00 97.81 129 SER A CA 1
ATOM 976 C C . SER A 1 129 ? -1.499 2.079 -15.449 1.00 97.81 129 SER A C 1
ATOM 978 O O . SER A 1 129 ? -1.820 1.667 -14.330 1.00 97.81 129 SER A O 1
ATOM 980 N N . ASP A 1 130 ? -2.423 2.445 -16.343 1.00 98.00 130 ASP A N 1
ATOM 981 C CA . ASP A 1 130 ? -3.853 2.263 -16.080 1.00 98.00 130 ASP A CA 1
ATOM 982 C C . ASP A 1 130 ? -4.189 0.795 -15.742 1.00 98.00 130 ASP A C 1
ATOM 984 O O . ASP A 1 130 ? -3.651 -0.113 -16.386 1.00 98.00 130 ASP A O 1
ATOM 988 N N . PRO A 1 131 ? -5.110 0.521 -14.792 1.00 97.25 131 PRO A N 1
ATOM 989 C CA . PRO A 1 131 ? -5.539 -0.838 -14.469 1.00 97.25 131 PRO A CA 1
ATOM 990 C C . PRO A 1 131 ? -5.967 -1.702 -15.667 1.00 97.25 131 PRO A C 1
ATOM 992 O O . PRO A 1 131 ? -5.818 -2.920 -15.612 1.00 97.25 131 PRO A O 1
ATOM 995 N N . ALA A 1 132 ? -6.441 -1.116 -16.773 1.00 98.06 132 ALA A N 1
ATOM 996 C CA . ALA A 1 132 ? -6.735 -1.876 -17.989 1.00 98.06 132 ALA A CA 1
ATOM 997 C C . ALA A 1 132 ? -5.479 -2.525 -18.596 1.00 98.06 132 ALA A C 1
ATOM 999 O O . ALA A 1 132 ? -5.555 -3.627 -19.130 1.00 98.06 132 ALA A O 1
ATOM 1000 N N . ARG A 1 133 ? -4.305 -1.893 -18.472 1.00 98.38 133 ARG A N 1
ATOM 1001 C CA . ARG A 1 133 ? -3.035 -2.471 -18.939 1.00 98.38 133 ARG A CA 1
ATOM 1002 C C . ARG A 1 133 ? -2.583 -3.638 -18.067 1.00 98.38 133 ARG A C 1
ATOM 1004 O O . ARG A 1 133 ? -2.023 -4.593 -18.593 1.00 98.38 133 ARG A O 1
ATOM 1011 N N . PHE A 1 134 ? -2.876 -3.605 -16.766 1.00 98.44 134 PHE A N 1
ATOM 1012 C CA . PHE A 1 134 ? -2.658 -4.757 -15.886 1.00 98.44 134 PHE A CA 1
ATOM 1013 C C . PHE A 1 134 ? -3.495 -5.958 -16.332 1.00 98.44 134 PHE A C 1
ATOM 1015 O O . PHE A 1 134 ? -2.948 -7.049 -16.456 1.00 98.44 134 PHE A O 1
ATOM 1022 N N . ALA A 1 135 ? -4.781 -5.754 -16.640 1.00 98.00 135 ALA A N 1
ATOM 1023 C CA . ALA A 1 135 ? -5.641 -6.807 -17.185 1.00 98.00 135 ALA A CA 1
ATOM 1024 C C . ALA A 1 135 ? -5.095 -7.355 -18.518 1.00 98.00 135 ALA A C 1
ATOM 1026 O O . ALA A 1 135 ? -4.975 -8.567 -18.688 1.00 98.00 135 ALA A O 1
ATOM 1027 N N . THR A 1 136 ? -4.657 -6.477 -19.430 1.00 98.31 136 THR A N 1
ATOM 1028 C CA . THR A 1 136 ? -4.014 -6.877 -20.695 1.00 98.31 136 THR A CA 1
ATOM 1029 C C . THR A 1 136 ? -2.782 -7.755 -20.473 1.00 98.31 136 THR A C 1
ATOM 1031 O O . THR A 1 136 ? -2.646 -8.796 -21.116 1.00 98.31 136 THR A O 1
ATOM 1034 N N . VAL A 1 137 ? -1.875 -7.356 -19.577 1.00 98.25 137 VAL A N 1
ATOM 1035 C CA . VAL A 1 137 ? -0.668 -8.139 -19.273 1.00 98.25 137 VAL A CA 1
ATOM 1036 C C . VAL A 1 137 ? -1.029 -9.461 -18.608 1.00 98.25 137 VAL A C 1
ATOM 1038 O O . VAL A 1 137 ? -0.520 -10.496 -19.025 1.00 98.25 137 VAL A O 1
ATOM 1041 N N . ALA A 1 138 ? -1.937 -9.458 -17.634 1.00 97.88 138 ALA A N 1
ATOM 1042 C CA . ALA A 1 138 ? -2.353 -10.666 -16.930 1.00 97.88 138 ALA A CA 1
ATOM 1043 C C . ALA A 1 138 ? -3.055 -11.677 -17.850 1.00 97.88 138 ALA A C 1
ATOM 1045 O O . ALA A 1 138 ? -2.883 -12.880 -17.678 1.00 97.88 138 ALA A O 1
ATOM 1046 N N . ALA A 1 139 ? -3.794 -11.209 -18.861 1.00 98.06 139 ALA A N 1
ATOM 1047 C CA . ALA A 1 139 ? -4.369 -12.069 -19.893 1.00 98.06 139 ALA A CA 1
ATOM 1048 C C . ALA A 1 139 ? -3.292 -12.753 -20.754 1.00 98.06 139 ALA A C 1
ATOM 1050 O O . ALA A 1 139 ? -3.439 -13.918 -21.116 1.00 98.06 139 ALA A O 1
ATOM 1051 N N . ARG A 1 140 ? -2.207 -12.037 -21.085 1.00 98.00 140 ARG A N 1
ATOM 1052 C CA . ARG A 1 140 ? -1.080 -12.572 -21.875 1.00 98.00 140 ARG A CA 1
ATOM 1053 C C . ARG A 1 140 ? -0.173 -13.485 -21.048 1.00 98.00 140 ARG A C 1
ATOM 1055 O O . ARG A 1 140 ? 0.338 -14.470 -21.570 1.00 98.00 140 ARG A O 1
ATOM 1062 N N . HIS A 1 141 ? -0.005 -13.165 -19.766 1.00 97.88 141 HIS A N 1
ATOM 1063 C CA . HIS A 1 141 ? 0.948 -13.793 -18.850 1.00 97.88 141 HIS A CA 1
ATOM 1064 C C . HIS A 1 141 ? 0.266 -14.262 -17.550 1.00 97.88 141 HIS A C 1
ATOM 1066 O O . HIS A 1 141 ? 0.642 -13.829 -16.460 1.00 97.88 141 HIS A O 1
ATOM 1072 N N . PRO A 1 142 ? -0.729 -15.171 -17.618 1.00 97.06 142 PRO A N 1
ATOM 1073 C CA . PRO A 1 142 ? -1.563 -15.542 -16.464 1.00 97.06 142 PRO A CA 1
ATOM 1074 C C . PRO A 1 142 ? -0.819 -16.320 -15.368 1.00 97.06 142 PRO A C 1
ATOM 1076 O O . PRO A 1 142 ? -1.363 -16.537 -14.292 1.00 97.06 142 PRO A O 1
ATOM 1079 N N . HIS A 1 143 ? 0.413 -16.754 -15.630 1.00 94.81 143 HIS A N 1
ATOM 1080 C CA . HIS A 1 143 ? 1.253 -17.494 -14.688 1.00 94.81 143 HIS A CA 1
ATOM 1081 C C . HIS A 1 143 ? 2.162 -16.587 -13.843 1.00 94.81 143 HIS A C 1
ATOM 1083 O O . HIS A 1 143 ? 2.781 -17.073 -12.900 1.00 94.81 143 HIS A O 1
ATOM 1089 N N . VAL A 1 144 ? 2.260 -15.292 -14.169 1.00 97.50 144 VAL A N 1
ATOM 1090 C CA . VAL A 1 144 ? 3.119 -14.332 -13.464 1.00 97.50 144 VAL A CA 1
ATOM 1091 C C . VAL A 1 144 ? 2.323 -13.642 -12.353 1.00 97.50 144 VAL A C 1
ATOM 1093 O O . VAL A 1 144 ? 1.368 -12.931 -12.668 1.00 97.50 144 VAL A O 1
ATOM 1096 N N . PRO A 1 145 ? 2.702 -13.780 -11.068 1.00 97.19 145 PRO A N 1
ATOM 1097 C CA . PRO A 1 145 ? 2.086 -13.007 -9.993 1.00 97.19 145 PRO A CA 1
ATOM 1098 C C . PRO A 1 145 ? 2.376 -11.513 -10.180 1.00 97.19 145 PRO A C 1
ATOM 1100 O O . PRO A 1 145 ? 3.534 -11.098 -10.150 1.00 97.19 145 PRO A O 1
ATOM 1103 N N . LEU A 1 146 ? 1.338 -10.700 -10.364 1.00 98.25 146 LEU A N 1
ATOM 1104 C CA . LEU A 1 146 ? 1.445 -9.273 -10.659 1.00 98.25 146 LEU A CA 1
ATOM 1105 C C . LEU A 1 146 ? 0.774 -8.439 -9.565 1.00 98.25 146 LEU A C 1
ATOM 1107 O O . LEU A 1 146 ? -0.447 -8.367 -9.473 1.00 98.25 146 LEU A O 1
ATOM 1111 N N . LEU A 1 147 ? 1.572 -7.762 -8.747 1.00 97.88 147 LEU A N 1
ATOM 1112 C CA . LEU A 1 147 ? 1.100 -6.845 -7.718 1.00 97.88 147 LEU A CA 1
ATOM 1113 C C . LEU A 1 147 ? 0.888 -5.455 -8.335 1.00 97.88 147 LEU A C 1
ATOM 1115 O O . LEU A 1 147 ? 1.837 -4.800 -8.779 1.00 97.88 147 LEU A O 1
ATOM 1119 N N . MET A 1 148 ? -0.359 -4.986 -8.335 1.00 97.06 148 MET A N 1
ATOM 1120 C CA . MET A 1 148 ? -0.737 -3.631 -8.727 1.00 97.06 148 MET A CA 1
ATOM 1121 C C . MET A 1 148 ? -0.534 -2.675 -7.554 1.00 97.06 148 MET A C 1
ATOM 1123 O O . MET A 1 148 ? -1.424 -2.499 -6.718 1.00 97.06 148 MET A O 1
ATOM 1127 N N . GLY A 1 149 ? 0.631 -2.029 -7.527 1.00 93.94 149 GLY A N 1
ATOM 1128 C CA . GLY A 1 149 ? 0.976 -0.997 -6.557 1.00 93.94 149 GLY A CA 1
ATOM 1129 C C . GLY A 1 149 ? -0.083 0.099 -6.506 1.00 93.94 149 GLY A C 1
ATOM 1130 O O . GLY A 1 149 ? -0.507 0.616 -7.542 1.00 93.94 149 GLY A O 1
ATOM 1131 N N . HIS A 1 150 ? -0.495 0.459 -5.293 1.00 91.50 150 HIS A N 1
ATOM 1132 C CA . HIS A 1 150 ? -1.492 1.495 -5.013 1.00 91.50 150 HIS A CA 1
ATOM 1133 C C . HIS A 1 150 ? -2.910 1.238 -5.534 1.00 91.50 150 HIS A C 1
ATOM 1135 O O . HIS A 1 150 ? -3.752 2.135 -5.433 1.00 91.50 150 HIS A O 1
ATOM 1141 N N . THR A 1 151 ? -3.203 0.060 -6.099 1.00 91.19 151 THR A N 1
ATOM 1142 C CA . THR A 1 151 ? -4.546 -0.302 -6.590 1.00 91.19 151 THR A CA 1
ATOM 1143 C C . THR A 1 151 ? -5.145 0.777 -7.516 1.00 91.19 151 THR A C 1
ATOM 1145 O O . THR A 1 151 ? -6.310 1.155 -7.414 1.00 91.19 151 THR A O 1
ATOM 1148 N N . GLY A 1 152 ? -4.331 1.346 -8.412 1.00 89.06 152 GLY A N 1
ATOM 1149 C CA . GLY A 1 152 ? -4.755 2.421 -9.315 1.00 89.06 152 GLY A CA 1
ATOM 1150 C C . GLY A 1 152 ? -4.647 3.838 -8.736 1.00 89.06 152 GLY A C 1
ATOM 1151 O O . GLY A 1 152 ? -5.178 4.760 -9.360 1.00 89.06 152 GLY A O 1
ATOM 1152 N N . LEU A 1 153 ? -3.967 4.004 -7.590 1.00 88.50 153 LEU A N 1
ATOM 1153 C CA . LEU A 1 153 ? -3.507 5.227 -6.899 1.00 88.50 153 LEU A CA 1
ATOM 1154 C C . LEU A 1 153 ? -4.584 6.222 -6.437 1.00 88.50 153 LEU A C 1
ATOM 1156 O O . LEU A 1 153 ? -4.487 6.821 -5.360 1.00 88.50 153 LEU A O 1
ATOM 1160 N N . TRP A 1 154 ? -5.620 6.422 -7.241 1.00 86.38 154 TRP A N 1
ATOM 1161 C CA . TRP A 1 154 ? -6.656 7.408 -7.015 1.00 86.38 154 TRP A CA 1
ATOM 1162 C C . TRP A 1 154 ? -7.926 6.776 -6.436 1.00 86.38 154 TRP A C 1
ATOM 1164 O O . TRP A 1 154 ? -8.447 5.821 -7.010 1.00 86.38 154 TRP A O 1
ATOM 1174 N N . PRO A 1 155 ? -8.523 7.371 -5.383 1.00 81.62 155 PRO A N 1
ATOM 1175 C CA . PRO A 1 155 ? -9.772 6.896 -4.786 1.00 81.62 155 PRO A CA 1
ATOM 1176 C C . PRO A 1 155 ? -10.913 6.611 -5.770 1.00 81.62 155 PRO A C 1
ATOM 1178 O O . PRO A 1 155 ? -11.658 5.652 -5.596 1.00 81.62 155 PRO A O 1
ATOM 1181 N N . TYR A 1 156 ? -11.066 7.431 -6.815 1.00 82.00 156 TYR A N 1
ATOM 1182 C CA . TYR A 1 156 ? -12.107 7.224 -7.828 1.00 82.00 156 TYR A CA 1
ATOM 1183 C C . TYR A 1 156 ? -11.837 6.003 -8.724 1.00 82.00 156 TYR A C 1
ATOM 1185 O O . TYR A 1 156 ? -12.771 5.446 -9.295 1.00 82.00 156 TYR A O 1
ATOM 1193 N N . GLY A 1 157 ? -10.578 5.578 -8.823 1.00 88.06 157 GLY A N 1
ATOM 1194 C CA . GLY A 1 157 ? -10.120 4.475 -9.654 1.00 88.06 157 GLY A CA 1
ATOM 1195 C C . GLY A 1 157 ? -10.117 3.113 -8.965 1.00 88.06 157 GLY A C 1
ATOM 1196 O O . GLY A 1 157 ? -10.230 2.099 -9.644 1.00 88.06 157 GLY A O 1
ATOM 1197 N N . PHE A 1 158 ? -10.090 3.062 -7.631 1.00 87.25 158 PHE A N 1
ATOM 1198 C CA . PHE A 1 158 ? -9.996 1.810 -6.862 1.00 87.25 158 PHE A CA 1
ATOM 1199 C C . PHE A 1 158 ? -11.071 0.779 -7.239 1.00 87.25 158 PHE A C 1
ATOM 1201 O O . PHE A 1 158 ? -10.769 -0.374 -7.527 1.00 87.25 158 PHE A O 1
ATOM 1208 N N . GLY A 1 159 ? -12.340 1.196 -7.311 1.00 85.38 159 GLY A N 1
ATOM 1209 C CA . GLY A 1 159 ? -13.428 0.290 -7.699 1.00 85.38 159 GLY A CA 1
ATOM 1210 C C . GLY A 1 159 ? -13.351 -0.169 -9.159 1.00 85.38 159 GLY A C 1
ATOM 1211 O O . GLY A 1 159 ? -13.814 -1.260 -9.481 1.00 85.38 159 GLY A O 1
ATOM 1212 N N . ARG A 1 160 ? -12.767 0.647 -10.045 1.00 89.12 160 ARG A N 1
ATOM 1213 C CA . ARG A 1 160 ? -12.509 0.275 -11.442 1.00 89.12 160 ARG A CA 1
ATOM 1214 C C . ARG A 1 160 ? -11.362 -0.731 -11.527 1.00 89.12 160 ARG A C 1
ATOM 1216 O O . ARG A 1 160 ? -11.508 -1.710 -12.248 1.00 89.12 160 ARG A O 1
ATOM 1223 N N . ALA A 1 161 ? -10.286 -0.520 -10.767 1.00 92.50 161 ALA A N 1
ATOM 1224 C CA . ALA A 1 161 ? -9.159 -1.442 -10.691 1.00 92.50 161 ALA A CA 1
ATOM 1225 C C . ALA A 1 161 ? -9.622 -2.850 -10.298 1.00 92.50 161 ALA A C 1
ATOM 1227 O O . ALA A 1 161 ? -9.357 -3.783 -11.044 1.00 92.50 161 ALA A O 1
ATOM 1228 N N . VAL A 1 162 ? -10.416 -2.978 -9.223 1.00 89.56 162 VAL A N 1
ATOM 1229 C CA . VAL A 1 162 ? -10.983 -4.272 -8.792 1.00 89.56 162 VAL A CA 1
ATOM 1230 C C . VAL A 1 162 ? -11.752 -4.962 -9.915 1.00 89.56 162 VAL A C 1
ATOM 1232 O O . VAL A 1 162 ? -11.519 -6.130 -10.191 1.00 89.56 162 VAL A O 1
ATOM 1235 N N . ARG A 1 163 ? -12.661 -4.243 -10.584 1.00 90.38 163 ARG A N 1
ATOM 1236 C CA . ARG A 1 163 ? -13.516 -4.827 -11.629 1.00 90.38 163 ARG A CA 1
ATOM 1237 C C . ARG A 1 163 ? -12.728 -5.284 -12.849 1.00 90.38 163 ARG A C 1
ATOM 1239 O O . ARG A 1 163 ? -13.062 -6.311 -13.417 1.00 90.38 163 ARG A O 1
ATOM 1246 N N . LEU A 1 164 ? -11.721 -4.515 -13.258 1.00 94.31 164 LEU A N 1
ATOM 1247 C CA . LEU A 1 164 ? -10.926 -4.836 -14.444 1.00 94.31 164 LEU A CA 1
ATOM 1248 C C . LEU A 1 164 ? -10.052 -6.070 -14.251 1.00 94.31 164 LEU A C 1
ATOM 1250 O O . LEU A 1 164 ? -9.771 -6.756 -15.225 1.00 94.31 164 LEU A O 1
ATOM 1254 N N . VAL A 1 165 ? -9.620 -6.339 -13.019 1.00 91.88 165 VAL A N 1
ATOM 1255 C CA . VAL A 1 165 ? -8.726 -7.466 -12.725 1.00 91.88 165 VAL A CA 1
ATOM 1256 C C . VAL A 1 165 ? -9.435 -8.639 -12.050 1.00 91.88 165 VAL A C 1
ATOM 1258 O O . VAL A 1 165 ? -8.782 -9.610 -11.694 1.00 91.88 165 VAL A O 1
ATOM 1261 N N . ALA A 1 166 ? -10.761 -8.576 -11.892 1.00 89.12 166 ALA A N 1
ATOM 1262 C CA . ALA A 1 166 ? -11.542 -9.579 -11.165 1.00 89.12 166 ALA A CA 1
ATOM 1263 C C . ALA A 1 166 ? -11.396 -10.999 -11.743 1.00 89.12 166 ALA A C 1
ATOM 1265 O O . ALA A 1 166 ? -11.325 -11.957 -10.979 1.00 89.12 166 ALA A O 1
ATOM 1266 N N . ASP A 1 167 ? -11.290 -11.117 -13.069 1.00 90.06 167 ASP A N 1
ATOM 1267 C CA . ASP A 1 167 ? -11.136 -12.398 -13.776 1.00 90.06 167 ASP A CA 1
ATOM 1268 C C . ASP A 1 167 ? -9.661 -12.815 -13.952 1.00 90.06 167 ASP A C 1
ATOM 1270 O O . ASP A 1 167 ? -9.351 -13.794 -14.632 1.00 90.06 167 ASP A O 1
ATOM 1274 N N . HIS A 1 168 ? -8.730 -12.076 -13.339 1.00 93.50 168 HIS A N 1
ATOM 1275 C CA . HIS A 1 168 ? -7.292 -12.300 -13.437 1.00 93.50 168 HIS A CA 1
ATOM 12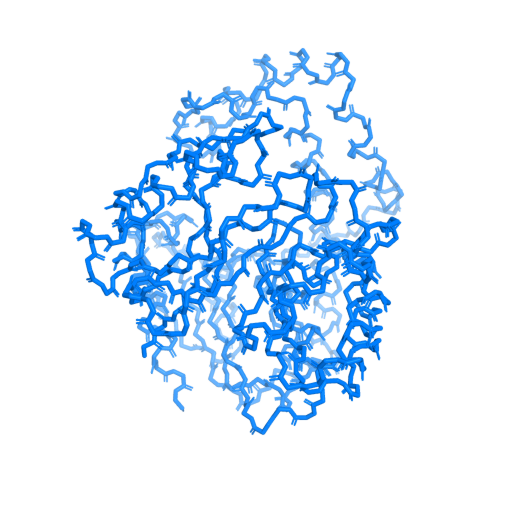76 C C . HIS A 1 168 ? -6.713 -12.690 -12.066 1.00 93.50 168 HIS A C 1
ATOM 1278 O O . HIS A 1 168 ? -6.188 -11.832 -11.357 1.00 93.50 168 HIS A O 1
ATOM 1284 N N . PRO A 1 169 ? -6.750 -13.984 -11.682 1.00 89.31 169 PRO A N 1
ATOM 1285 C CA . PRO A 1 169 ? -6.321 -14.440 -10.354 1.00 89.31 169 PRO A CA 1
ATOM 1286 C C . PRO A 1 169 ? -4.819 -14.256 -10.091 1.00 89.31 169 PRO A C 1
ATOM 1288 O O . PRO A 1 169 ? -4.374 -14.363 -8.952 1.00 89.31 169 PRO A O 1
ATOM 1291 N N . SER A 1 170 ? -4.031 -13.983 -11.133 1.00 93.38 170 SER A N 1
ATOM 1292 C CA . SER A 1 170 ? -2.615 -13.646 -11.017 1.00 93.38 170 SER A CA 1
ATOM 1293 C C . SER A 1 170 ? -2.362 -12.194 -10.603 1.00 93.38 170 SER A C 1
ATOM 1295 O O . SER A 1 170 ? -1.222 -11.857 -10.289 1.00 93.38 170 SER A O 1
ATOM 1297 N N . VAL A 1 171 ? -3.389 -11.334 -10.585 1.00 95.69 171 VAL A N 1
ATOM 1298 C CA . VAL A 1 171 ? -3.255 -9.921 -10.219 1.00 95.69 171 VAL A CA 1
ATOM 1299 C C . VAL A 1 171 ? -3.664 -9.691 -8.771 1.00 95.69 171 VAL A C 1
ATOM 1301 O O . VAL A 1 171 ? -4.796 -9.947 -8.367 1.00 95.69 171 VAL A O 1
ATOM 1304 N N . PHE A 1 172 ? -2.748 -9.117 -8.001 1.00 92.12 172 PHE A N 1
ATOM 1305 C CA . PHE A 1 172 ? -2.937 -8.788 -6.595 1.00 92.12 172 PHE A CA 1
ATOM 1306 C C . PHE A 1 172 ? -3.068 -7.275 -6.436 1.00 92.12 172 PHE A C 1
ATOM 1308 O O . PHE A 1 172 ? -2.218 -6.512 -6.897 1.00 92.12 172 PHE A O 1
ATOM 1315 N N . LEU A 1 173 ? -4.132 -6.824 -5.775 1.00 90.56 173 LEU A N 1
ATOM 1316 C CA . LEU A 1 173 ? -4.336 -5.410 -5.469 1.00 90.56 173 LEU A CA 1
ATOM 1317 C C . LEU A 1 173 ? -3.511 -5.032 -4.239 1.00 90.56 173 LEU A C 1
ATOM 1319 O O . LEU A 1 173 ? -3.823 -5.437 -3.122 1.00 90.56 173 LEU A O 1
ATOM 1323 N N . GLU A 1 174 ? -2.446 -4.267 -4.451 1.00 88.19 174 GLU A N 1
ATOM 1324 C CA . GLU A 1 174 ? -1.549 -3.834 -3.388 1.00 88.19 174 GLU A CA 1
ATOM 1325 C C . GLU A 1 174 ? -2.046 -2.486 -2.833 1.00 88.19 174 GLU A C 1
ATOM 1327 O O . GLU A 1 174 ? -2.341 -1.543 -3.580 1.00 88.19 174 GLU A O 1
ATOM 1332 N N . THR A 1 175 ? -2.237 -2.419 -1.515 1.00 82.44 175 THR A N 1
ATOM 1333 C CA . THR A 1 175 ? -2.989 -1.346 -0.848 1.00 82.44 175 THR A CA 1
ATOM 1334 C C . THR A 1 175 ? -2.122 -0.221 -0.281 1.00 82.44 175 THR A C 1
ATOM 1336 O O . THR A 1 175 ? -2.644 0.647 0.419 1.00 82.44 175 THR A O 1
ATOM 1339 N N . CYS A 1 176 ? -0.816 -0.178 -0.537 1.00 80.88 176 CYS A N 1
ATOM 1340 C CA . CYS A 1 176 ? 0.010 0.921 -0.059 1.00 80.88 176 CYS A CA 1
ATOM 1341 C C . CYS A 1 176 ? -0.380 2.233 -0.755 1.00 80.88 176 CYS A C 1
ATOM 1343 O O . CYS A 1 176 ? -0.718 2.283 -1.938 1.00 80.88 176 CYS A O 1
ATOM 1345 N N . GLY A 1 177 ? -0.310 3.345 -0.031 1.00 73.31 177 GLY A N 1
ATOM 1346 C CA . GLY A 1 177 ? -0.446 4.669 -0.629 1.00 73.31 177 GLY A CA 1
ATOM 1347 C C . GLY A 1 177 ? -1.149 5.666 0.274 1.00 73.31 177 GLY A C 1
ATOM 1348 O O . GLY A 1 177 ? -2.097 5.350 0.986 1.00 73.31 177 GLY A O 1
ATOM 1349 N N . SER A 1 178 ? -0.735 6.928 0.186 1.00 67.62 178 SER A N 1
ATOM 1350 C CA . SER A 1 178 ? -1.234 8.005 1.053 1.00 67.62 178 SER A CA 1
ATOM 1351 C C . SER A 1 178 ? -2.719 8.335 0.859 1.00 67.62 178 SER A C 1
ATOM 1353 O O . SER A 1 178 ? -3.309 9.041 1.672 1.00 67.62 178 SER A O 1
ATOM 1355 N N . LYS A 1 179 ? -3.329 7.854 -0.231 1.00 68.75 179 LYS A N 1
ATOM 1356 C CA . LYS A 1 179 ? -4.762 8.011 -0.525 1.00 68.75 179 LYS A CA 1
ATOM 1357 C C . LYS A 1 179 ? -5.593 6.782 -0.144 1.00 68.75 179 LYS A C 1
ATOM 1359 O O . LYS A 1 179 ? -6.825 6.854 -0.189 1.00 68.75 179 LYS A O 1
ATOM 1364 N N . MET A 1 180 ? -4.941 5.683 0.240 1.00 69.50 180 MET A N 1
ATOM 1365 C CA . MET A 1 180 ? -5.587 4.455 0.684 1.00 69.50 180 MET A CA 1
ATOM 1366 C C . MET A 1 180 ? -5.947 4.576 2.167 1.00 69.50 180 MET A C 1
ATOM 1368 O O . MET A 1 180 ? -5.170 4.259 3.060 1.00 69.50 180 MET A O 1
ATOM 1372 N N . THR A 1 181 ? -7.136 5.110 2.443 1.00 67.38 181 THR A N 1
ATOM 1373 C CA . THR A 1 181 ? -7.644 5.229 3.816 1.00 67.38 181 THR A CA 1
ATOM 1374 C C . THR A 1 181 ? -8.314 3.934 4.266 1.00 67.38 181 THR A C 1
ATOM 1376 O O . THR A 1 181 ? -8.730 3.124 3.437 1.00 67.38 181 THR A O 1
ATOM 1379 N N . GLY A 1 182 ? -8.530 3.778 5.578 1.00 58.66 182 GLY A N 1
ATOM 1380 C CA . GLY A 1 182 ? -9.254 2.625 6.129 1.00 58.66 182 GLY A CA 1
ATOM 1381 C C . GLY A 1 182 ? -10.610 2.376 5.456 1.00 58.66 182 GLY A C 1
ATOM 1382 O O . GLY A 1 182 ? -10.963 1.228 5.232 1.00 58.66 182 GLY A O 1
ATOM 1383 N N . ARG A 1 183 ? -11.318 3.435 5.019 1.00 66.81 183 ARG A N 1
ATOM 1384 C CA . ARG A 1 183 ? -12.563 3.348 4.222 1.00 66.81 183 ARG A CA 1
ATOM 1385 C C . ARG A 1 183 ? -12.384 2.589 2.908 1.00 66.81 183 ARG A C 1
ATOM 1387 O O . ARG A 1 183 ? -13.293 1.888 2.470 1.00 66.81 183 ARG A O 1
ATOM 1394 N N . TRP A 1 184 ? -11.270 2.828 2.229 1.00 72.56 184 TRP A N 1
ATOM 1395 C CA . TRP A 1 184 ? -11.004 2.249 0.922 1.00 72.56 184 TRP A CA 1
ATOM 1396 C C . TRP A 1 184 ? -10.491 0.825 1.037 1.00 72.56 184 TRP A C 1
ATOM 1398 O O . TRP A 1 184 ? -10.975 -0.002 0.280 1.00 72.56 184 TRP A O 1
ATOM 1408 N N . ILE A 1 185 ? -9.644 0.517 2.023 1.00 67.69 185 ILE A N 1
ATOM 1409 C CA . ILE A 1 185 ? -9.217 -0.863 2.326 1.00 67.69 185 ILE A CA 1
ATOM 1410 C C . ILE A 1 185 ? -10.440 -1.744 2.585 1.00 67.69 185 ILE A C 1
ATOM 1412 O O . ILE A 1 185 ? -10.647 -2.750 1.918 1.00 67.69 185 ILE A O 1
ATOM 1416 N N . ALA A 1 186 ? -11.306 -1.282 3.482 1.00 65.75 186 ALA A N 1
A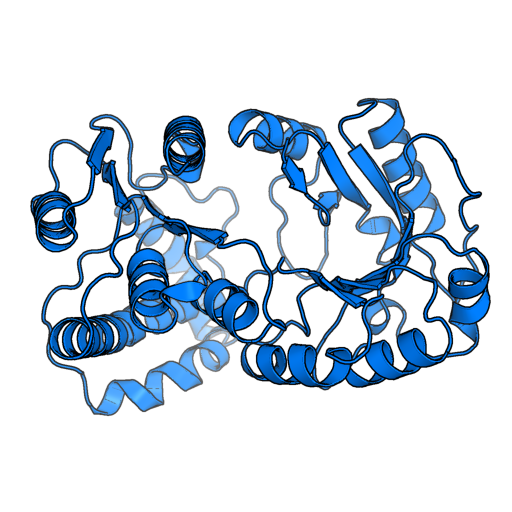TOM 1417 C CA . ALA A 1 186 ? -12.642 -1.800 3.714 1.00 65.75 186 ALA A CA 1
ATOM 1418 C C . ALA A 1 186 ? -13.403 -2.074 2.403 1.00 65.75 186 ALA A C 1
ATOM 1420 O O . ALA A 1 186 ? -13.734 -3.205 2.053 1.00 65.75 186 ALA A O 1
ATOM 1421 N N . ARG A 1 187 ? -13.652 -1.024 1.621 1.00 71.25 187 ARG A N 1
ATOM 1422 C CA . ARG A 1 187 ? -14.420 -1.141 0.381 1.00 71.25 187 ARG A CA 1
ATOM 1423 C C . ARG A 1 187 ? -13.778 -2.093 -0.630 1.00 71.25 187 ARG A C 1
ATOM 1425 O O . ARG A 1 187 ? -14.512 -2.778 -1.329 1.00 71.25 187 ARG A O 1
ATOM 1432 N N . LEU A 1 188 ? -12.451 -2.130 -0.718 1.00 74.12 188 LEU A N 1
ATOM 1433 C CA . LEU A 1 188 ? -11.718 -3.071 -1.560 1.00 74.12 188 LEU A CA 1
ATOM 1434 C C . LEU A 1 188 ? -11.938 -4.508 -1.085 1.00 74.12 188 LEU A C 1
ATOM 1436 O O . LEU A 1 188 ? -12.288 -5.340 -1.909 1.00 74.12 188 LEU A O 1
ATOM 1440 N N . ALA A 1 189 ? -11.854 -4.778 0.220 1.00 69.31 189 ALA A N 1
ATOM 1441 C CA . ALA A 1 189 ? -12.135 -6.101 0.784 1.00 69.31 189 ALA A CA 1
ATOM 1442 C C . ALA A 1 189 ? -13.569 -6.578 0.492 1.00 69.31 189 ALA A C 1
ATOM 1444 O O . ALA A 1 189 ? -13.786 -7.755 0.235 1.00 69.31 189 ALA A O 1
ATOM 1445 N N . ALA A 1 190 ? -14.549 -5.669 0.475 1.00 68.88 190 ALA A N 1
ATOM 1446 C CA . ALA A 1 190 ? -15.924 -6.004 0.096 1.00 68.88 190 ALA A CA 1
ATOM 1447 C C . ALA A 1 190 ? -16.163 -6.147 -1.415 1.00 68.88 190 ALA A C 1
ATOM 1449 O O . ALA A 1 190 ? -17.162 -6.741 -1.816 1.00 68.88 190 ALA A O 1
ATOM 1450 N N . LEU A 1 191 ? -15.322 -5.529 -2.248 1.00 70.81 191 LEU A N 1
ATOM 1451 C CA . LEU A 1 191 ? -15.413 -5.619 -3.708 1.00 70.81 191 LEU A CA 1
ATOM 1452 C C . LEU A 1 191 ? -14.577 -6.766 -4.273 1.00 70.81 191 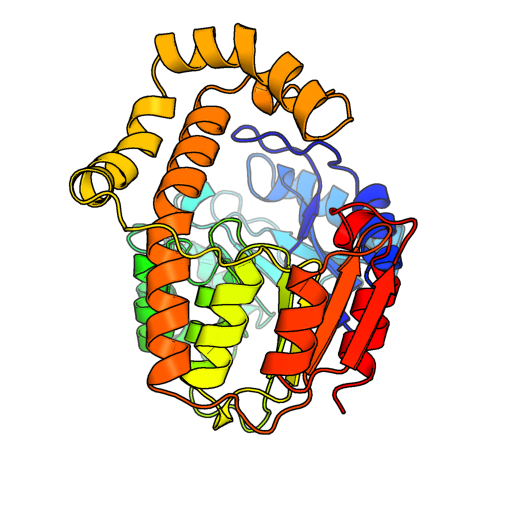LEU A C 1
ATOM 1454 O O . LEU A 1 191 ? -14.842 -7.197 -5.394 1.00 70.81 191 LEU A O 1
ATOM 1458 N N . ALA A 1 192 ? -13.570 -7.226 -3.532 1.00 62.97 192 ALA A N 1
ATOM 1459 C CA . ALA A 1 192 ? -12.849 -8.437 -3.860 1.00 62.97 192 ALA A CA 1
ATOM 1460 C C . ALA A 1 192 ? -13.855 -9.603 -3.935 1.00 62.97 192 ALA A C 1
ATOM 1462 O O . ALA A 1 192 ? -14.782 -9.656 -3.117 1.00 62.97 192 ALA A O 1
ATOM 1463 N N . PRO A 1 193 ? -13.711 -10.523 -4.908 1.00 58.00 193 PRO A N 1
ATOM 1464 C CA . PRO A 1 193 ? -14.478 -11.766 -4.924 1.00 58.00 193 PRO A CA 1
ATOM 1465 C C . PRO A 1 193 ? -14.423 -12.419 -3.544 1.00 58.00 193 PRO A C 1
ATOM 1467 O O . PRO A 1 193 ? -13.412 -12.261 -2.863 1.00 58.00 193 PRO A O 1
ATOM 1470 N N . ALA A 1 194 ? -15.495 -13.114 -3.144 1.00 51.66 194 ALA A N 1
ATOM 1471 C CA . ALA A 1 194 ? -15.666 -13.689 -1.809 1.00 51.66 194 ALA A CA 1
ATOM 1472 C C . ALA A 1 194 ? -14.364 -14.319 -1.291 1.00 51.66 194 ALA A C 1
ATOM 1474 O O . ALA A 1 194 ? -14.031 -15.456 -1.622 1.00 51.66 194 ALA A O 1
ATOM 1475 N N . HIS A 1 195 ? -13.620 -13.553 -0.495 1.00 49.81 195 HIS A N 1
ATOM 1476 C CA . HIS A 1 195 ? -12.460 -14.073 0.190 1.00 49.81 195 HIS A CA 1
ATOM 1477 C C . HIS A 1 195 ? -13.020 -14.963 1.305 1.00 49.81 195 HIS A C 1
ATOM 1479 O O . HIS A 1 195 ? -13.849 -14.485 2.085 1.00 49.81 195 HIS A O 1
ATOM 1485 N N . PRO A 1 196 ? -12.649 -16.253 1.376 1.00 51.81 196 PRO A N 1
ATOM 1486 C CA . PRO A 1 196 ? -13.195 -17.168 2.379 1.00 51.81 196 PRO A CA 1
ATOM 1487 C C . PRO A 1 196 ? -12.834 -16.751 3.813 1.00 51.81 196 PRO A C 1
ATOM 1489 O O . PRO A 1 196 ? -13.460 -17.216 4.764 1.00 51.81 196 PRO A O 1
ATOM 1492 N N . GLU A 1 197 ? -11.863 -15.849 3.980 1.00 64.56 197 GLU A N 1
ATOM 1493 C CA . GLU A 1 197 ? -11.425 -15.355 5.282 1.00 64.56 197 GLU A CA 1
ATOM 1494 C C . GLU A 1 197 ? -11.884 -13.917 5.524 1.00 64.56 197 GLU A C 1
ATOM 1496 O O . GLU A 1 197 ? -11.643 -13.013 4.719 1.00 64.56 197 GLU A O 1
ATOM 1501 N N . ARG A 1 198 ? -12.533 -13.724 6.673 1.00 75.69 198 ARG A N 1
ATOM 1502 C CA . ARG A 1 198 ? -12.908 -12.421 7.222 1.00 75.69 198 ARG A CA 1
ATOM 1503 C C . ARG A 1 198 ? -11.647 -11.654 7.647 1.00 75.69 198 ARG A C 1
ATOM 1505 O O . ARG A 1 198 ? -10.708 -12.264 8.146 1.00 75.69 198 ARG A O 1
ATOM 1512 N N . VAL A 1 199 ? -11.631 -10.325 7.515 1.00 77.38 199 VAL A N 1
ATOM 1513 C CA . VAL A 1 199 ? -10.461 -9.492 7.869 1.00 77.38 199 VAL A CA 1
ATOM 1514 C C . VAL A 1 199 ? -10.618 -8.782 9.214 1.00 77.38 199 VAL A C 1
ATOM 1516 O O . VAL A 1 199 ? -11.705 -8.309 9.553 1.00 77.38 199 VAL A O 1
ATOM 1519 N N . THR A 1 200 ? -9.526 -8.637 9.965 1.00 84.25 200 THR A N 1
ATOM 1520 C CA . THR A 1 200 ? -9.469 -7.727 11.122 1.00 84.25 200 THR A CA 1
ATOM 1521 C C . THR A 1 200 ? -9.148 -6.319 10.642 1.00 84.25 200 THR A C 1
ATOM 1523 O O . THR A 1 200 ? -8.120 -6.091 10.005 1.00 84.25 200 THR A O 1
ATOM 1526 N N . VAL A 1 201 ? -10.023 -5.357 10.935 1.00 83.31 201 VAL A N 1
ATOM 1527 C CA . VAL A 1 201 ? -9.854 -3.968 10.491 1.00 83.31 201 VAL A CA 1
ATOM 1528 C C . VAL A 1 201 ? -9.280 -3.132 11.626 1.00 83.31 201 VAL A C 1
ATOM 1530 O O . VAL A 1 201 ? -9.912 -2.972 12.667 1.00 83.31 201 VAL A O 1
ATOM 1533 N N . VAL A 1 202 ? -8.103 -2.552 11.400 1.00 86.06 202 VAL A N 1
ATOM 1534 C CA . VAL A 1 202 ? -7.446 -1.631 12.336 1.00 86.06 202 VAL A CA 1
ATOM 1535 C C . VAL A 1 202 ? -7.552 -0.210 11.802 1.00 86.06 202 VAL A C 1
ATOM 1537 O O . VAL A 1 202 ? -7.270 0.045 10.630 1.00 86.06 202 VAL A O 1
ATOM 1540 N N . ALA A 1 203 ? -7.951 0.734 12.647 1.00 84.50 203 ALA A N 1
ATOM 1541 C CA . ALA A 1 203 ? -8.032 2.136 12.262 1.00 84.50 203 ALA A CA 1
ATOM 1542 C C . ALA A 1 203 ? -7.640 3.066 13.405 1.00 84.50 203 ALA A C 1
ATOM 1544 O O . ALA A 1 203 ? -7.804 2.726 14.570 1.00 84.50 203 ALA A O 1
ATOM 1545 N N . HIS A 1 204 ? -7.143 4.255 13.058 1.00 87.00 204 HIS A N 1
ATOM 1546 C CA . HIS A 1 204 ? -6.690 5.261 14.018 1.00 87.00 204 HIS A CA 1
ATOM 1547 C C . HIS A 1 204 ? -7.412 6.601 13.839 1.00 87.00 204 HIS A C 1
ATOM 1549 O O . HIS A 1 204 ? -7.655 7.055 12.715 1.00 87.00 204 HIS A O 1
ATOM 1555 N N . GLY A 1 205 ? -7.769 7.249 14.950 1.00 84.44 205 GLY A N 1
ATOM 1556 C CA . GLY A 1 205 ? -8.353 8.588 14.941 1.00 84.44 205 GLY A CA 1
ATOM 1557 C C . GLY A 1 205 ? -9.680 8.655 14.183 1.00 84.44 205 GLY A C 1
ATOM 1558 O O . GLY A 1 205 ? -10.644 7.962 14.503 1.00 84.44 205 GLY A O 1
ATOM 1559 N N . VAL A 1 206 ? -9.763 9.525 13.173 1.00 79.25 206 VAL A N 1
ATOM 1560 C CA . VAL A 1 206 ? -10.976 9.686 12.347 1.00 79.25 206 VAL A CA 1
ATOM 1561 C C . VAL A 1 206 ? -11.225 8.476 11.444 1.00 79.25 206 VAL A C 1
ATOM 1563 O O . VAL A 1 206 ? -12.374 8.197 11.100 1.00 79.25 206 VAL A O 1
ATOM 1566 N N . ALA A 1 207 ? -10.187 7.709 11.094 1.00 80.06 207 ALA A N 1
ATOM 1567 C CA . ALA A 1 207 ? -10.359 6.506 10.285 1.00 80.06 207 ALA A CA 1
ATOM 1568 C C . ALA A 1 207 ? -11.226 5.451 10.994 1.00 80.06 207 ALA A C 1
ATOM 1570 O O . ALA A 1 207 ? -11.869 4.650 10.316 1.00 80.06 207 ALA A O 1
ATOM 1571 N N . CYS A 1 208 ? -11.323 5.495 12.329 1.00 85.25 208 CYS A N 1
ATOM 1572 C CA . CYS A 1 208 ? -12.206 4.633 13.115 1.00 85.25 208 CYS A CA 1
ATOM 1573 C C . CYS A 1 208 ? -13.677 4.750 12.689 1.00 85.25 208 CYS A C 1
ATOM 1575 O O . CYS A 1 208 ? -14.383 3.748 12.654 1.00 85.25 208 CYS A O 1
ATOM 1577 N N . TRP A 1 209 ? -14.132 5.939 12.275 1.00 84.50 209 TRP A N 1
ATOM 1578 C CA . TRP A 1 209 ? -15.496 6.132 11.761 1.00 84.50 209 TRP A CA 1
ATOM 1579 C C . TRP A 1 209 ? -15.732 5.361 10.467 1.00 84.50 209 TRP A C 1
ATOM 1581 O O . TRP A 1 209 ? -16.804 4.809 10.240 1.00 84.50 209 TRP A O 1
ATOM 1591 N N . HIS A 1 210 ? -14.719 5.309 9.607 1.00 80.25 210 HIS A N 1
ATOM 1592 C CA . HIS A 1 210 ? -14.793 4.558 8.365 1.00 80.25 210 HIS A CA 1
ATOM 1593 C C . HIS A 1 210 ? -14.733 3.052 8.592 1.00 80.25 210 HIS A C 1
ATOM 1595 O O . HIS A 1 210 ? -15.436 2.320 7.902 1.00 80.25 210 HIS A O 1
ATOM 1601 N N . ALA A 1 211 ? -13.916 2.607 9.545 1.00 82.50 211 ALA A N 1
ATOM 1602 C CA . ALA A 1 211 ? -13.802 1.202 9.905 1.00 82.50 211 ALA A CA 1
ATOM 1603 C C . ALA A 1 211 ? -15.105 0.676 10.525 1.00 82.50 211 ALA A C 1
ATOM 1605 O O . ALA A 1 211 ? -15.607 -0.365 10.110 1.00 82.50 211 ALA A O 1
ATOM 1606 N N . GLU A 1 212 ? -15.725 1.445 11.426 1.00 87.06 212 GLU A N 1
ATOM 1607 C CA . GLU A 1 212 ? -17.047 1.114 11.961 1.00 8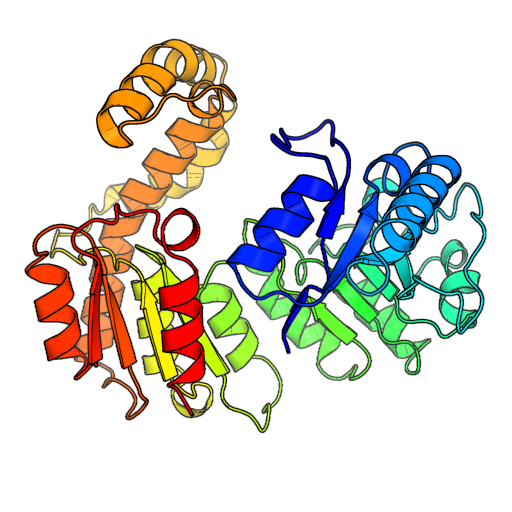7.06 212 GLU A CA 1
ATOM 1608 C C . GLU A 1 212 ? -18.113 1.099 10.857 1.00 87.06 212 GLU A C 1
ATOM 1610 O O . GLU A 1 212 ? -18.898 0.156 10.757 1.00 87.06 212 GLU A O 1
ATOM 1615 N N . ALA A 1 213 ? -18.127 2.117 9.989 1.00 83.44 213 ALA A N 1
ATOM 1616 C CA . ALA A 1 213 ? -19.073 2.164 8.881 1.00 83.44 213 ALA A CA 1
ATOM 1617 C C . ALA A 1 213 ? -18.917 0.968 7.936 1.00 83.44 213 ALA A C 1
ATOM 1619 O O . ALA A 1 213 ? -19.911 0.405 7.478 1.00 83.44 213 ALA A O 1
ATOM 1620 N N . PHE A 1 214 ? -17.679 0.555 7.668 1.00 80.69 214 PHE A N 1
ATOM 1621 C CA . PHE A 1 214 ? -17.401 -0.633 6.881 1.00 80.69 214 PHE A CA 1
ATOM 1622 C C . PHE A 1 214 ? -17.946 -1.896 7.532 1.00 80.69 214 PHE A C 1
ATOM 1624 O O . PHE A 1 214 ? -18.669 -2.635 6.870 1.00 80.69 214 PHE A O 1
ATOM 1631 N N . ALA A 1 215 ? -17.659 -2.105 8.818 1.00 83.56 215 ALA A N 1
ATOM 1632 C CA . ALA A 1 215 ? -18.148 -3.259 9.556 1.00 83.56 215 ALA A CA 1
ATOM 1633 C C . ALA A 1 215 ? -19.683 -3.343 9.469 1.00 83.56 215 ALA A C 1
ATOM 1635 O O . ALA A 1 215 ? -20.223 -4.378 9.088 1.00 83.56 215 ALA A O 1
ATOM 1636 N N . ARG A 1 216 ? -20.392 -2.226 9.692 1.00 86.56 216 ARG A N 1
ATOM 1637 C CA . ARG A 1 216 ? -21.864 -2.154 9.579 1.00 86.56 216 ARG A CA 1
ATOM 1638 C C . ARG A 1 216 ? -22.392 -2.442 8.166 1.00 86.56 216 ARG A C 1
ATOM 1640 O O . ARG A 1 216 ? -23.491 -2.972 8.016 1.00 86.56 216 ARG A O 1
ATOM 1647 N N . LEU A 1 217 ? -21.662 -2.054 7.118 1.00 81.06 217 LEU A N 1
ATOM 1648 C CA . LEU A 1 217 ? -22.083 -2.226 5.720 1.00 81.06 217 LEU A CA 1
ATOM 1649 C C . LEU A 1 217 ? -21.730 -3.604 5.146 1.00 81.06 217 LEU A C 1
ATOM 1651 O O . LEU A 1 217 ? -22.454 -4.089 4.278 1.00 81.06 217 LEU A O 1
ATOM 1655 N N . HIS A 1 218 ? -20.653 -4.219 5.634 1.00 78.75 218 HIS A N 1
ATOM 1656 C CA . HIS A 1 218 ? -20.078 -5.462 5.117 1.00 78.75 218 HIS A CA 1
ATOM 1657 C C . HIS A 1 218 ? -19.761 -6.452 6.254 1.00 78.75 218 HIS A C 1
ATOM 1659 O O . HIS A 1 218 ? -18.614 -6.874 6.411 1.00 78.75 218 HIS A O 1
ATOM 1665 N N . PRO A 1 219 ? -20.765 -6.851 7.057 1.00 77.75 219 PRO A N 1
ATOM 1666 C CA . PRO A 1 219 ? -20.546 -7.649 8.265 1.00 77.75 219 PRO A CA 1
ATOM 1667 C C . PRO A 1 219 ? -19.915 -9.019 7.987 1.00 77.75 219 PRO A C 1
ATOM 1669 O O . PRO A 1 219 ? -19.160 -9.525 8.810 1.00 77.75 219 PRO A O 1
ATOM 1672 N N . LEU A 1 220 ? -20.185 -9.611 6.819 1.00 75.31 220 LEU A N 1
ATOM 1673 C CA . LEU A 1 220 ? -19.645 -10.919 6.431 1.00 75.31 220 LEU A CA 1
ATOM 1674 C C . LEU A 1 220 ? -18.162 -10.874 6.038 1.00 75.31 220 LEU A C 1
ATOM 1676 O O . LEU A 1 220 ? -17.542 -11.923 5.919 1.00 75.31 220 LEU A O 1
ATOM 1680 N N . SER A 1 221 ? -17.592 -9.682 5.852 1.00 76.88 221 SER A N 1
ATOM 1681 C CA . SER A 1 221 ? -16.192 -9.499 5.460 1.00 76.88 221 SER A CA 1
ATOM 1682 C C . SER A 1 221 ? -15.271 -9.205 6.649 1.00 76.88 221 SER A C 1
ATOM 1684 O O . SER A 1 221 ? -14.062 -9.136 6.455 1.00 76.88 221 SER A O 1
ATOM 1686 N N . VAL A 1 222 ? -15.797 -9.024 7.868 1.00 80.88 222 VAL A N 1
ATOM 1687 C CA . VAL A 1 222 ? -15.026 -8.556 9.037 1.00 80.88 222 VAL A CA 1
ATOM 1688 C C . VAL A 1 222 ? -14.956 -9.625 10.130 1.00 80.88 222 VAL A C 1
ATOM 1690 O O . VAL A 1 222 ? -15.979 -10.172 10.534 1.00 80.88 222 VAL A O 1
ATOM 1693 N N . ALA A 1 223 ? -13.743 -9.929 10.602 1.00 85.62 223 ALA A N 1
ATOM 1694 C CA . ALA A 1 223 ? -13.472 -10.857 11.706 1.00 85.62 223 ALA A CA 1
ATOM 1695 C C . ALA A 1 223 ? -13.525 -10.132 13.058 1.00 85.62 223 ALA A C 1
ATOM 1697 O O . ALA A 1 223 ? -14.096 -10.640 14.019 1.00 85.62 223 ALA A O 1
ATOM 1698 N N . GLY A 1 224 ? -13.010 -8.901 13.086 1.00 89.06 224 GLY A N 1
ATOM 1699 C CA . GLY A 1 224 ? -13.127 -7.974 14.203 1.00 89.06 224 GLY A CA 1
ATOM 1700 C C . GLY A 1 224 ? -12.544 -6.604 13.890 1.00 89.06 224 GLY A C 1
ATOM 1701 O O . GLY A 1 224 ? -12.103 -6.327 12.769 1.00 89.06 224 GLY A O 1
ATOM 1702 N N . LEU A 1 225 ? -12.607 -5.719 14.877 1.00 90.38 225 LEU A N 1
ATOM 1703 C CA . LEU A 1 225 ? -12.356 -4.293 14.718 1.00 90.38 225 LEU A CA 1
ATOM 1704 C C . LEU A 1 225 ? -11.447 -3.784 15.841 1.00 90.38 225 LEU A C 1
ATOM 1706 O O . LEU A 1 225 ? -11.795 -3.900 17.009 1.00 90.38 225 LEU A O 1
ATOM 1710 N N . VAL A 1 226 ? -10.324 -3.159 15.492 1.00 92.62 226 VAL A N 1
ATOM 1711 C CA . VAL A 1 226 ? -9.418 -2.508 16.451 1.00 92.62 226 VAL A CA 1
ATOM 1712 C C . VAL A 1 226 ? -9.417 -1.003 16.182 1.00 92.62 226 VAL A C 1
ATOM 1714 O O . VAL A 1 226 ? -8.914 -0.529 15.161 1.00 92.62 226 VAL A O 1
ATOM 1717 N N . LEU A 1 227 ? -10.019 -0.238 17.092 1.00 91.94 227 LEU A N 1
ATOM 1718 C CA . LEU A 1 227 ? -10.171 1.213 17.001 1.00 91.94 227 LEU A CA 1
ATOM 1719 C C . LEU A 1 227 ? -9.164 1.907 17.919 1.00 91.94 227 LEU A C 1
ATOM 1721 O O . LEU A 1 227 ? -9.316 1.918 19.137 1.00 91.94 227 LEU A O 1
ATOM 1725 N N . VAL A 1 228 ? -8.147 2.522 17.329 1.00 90.06 228 VAL A N 1
ATOM 1726 C CA . VAL A 1 228 ? -7.022 3.134 18.037 1.00 90.06 228 VAL A CA 1
ATOM 1727 C C . VAL A 1 228 ? -7.242 4.638 18.197 1.00 90.06 228 VAL A C 1
ATOM 1729 O O . VAL A 1 228 ? -7.408 5.347 17.204 1.00 90.06 228 VAL A O 1
ATOM 1732 N N . ALA A 1 229 ? -7.232 5.139 19.432 1.00 89.81 229 ALA A N 1
ATOM 1733 C CA . ALA A 1 229 ? -7.453 6.545 19.790 1.00 89.81 229 ALA A CA 1
ATOM 1734 C C . ALA A 1 229 ? -8.582 7.215 18.966 1.00 89.81 229 ALA A C 1
ATOM 1736 O O . ALA A 1 229 ? -8.332 8.212 18.266 1.00 89.81 229 ALA A O 1
ATOM 1737 N N . PRO A 1 230 ? -9.794 6.621 18.923 1.00 88.12 230 PRO A N 1
ATOM 1738 C CA . PRO A 1 230 ? -10.833 7.024 17.986 1.00 88.12 230 PRO A CA 1
ATOM 1739 C C . PRO A 1 230 ? -11.236 8.487 18.174 1.00 88.12 230 PRO A C 1
ATOM 1741 O O . PRO A 1 230 ? -11.393 9.001 19.280 1.00 88.12 230 PRO A O 1
ATOM 1744 N N . ALA A 1 231 ? -11.454 9.184 17.060 1.00 84.25 231 ALA A N 1
ATOM 1745 C CA . ALA A 1 231 ? -11.952 10.548 17.117 1.00 84.25 231 ALA A CA 1
ATOM 1746 C C . ALA A 1 231 ? -13.407 10.577 17.608 1.00 84.25 231 ALA A C 1
ATOM 1748 O O . ALA A 1 231 ? -14.239 9.756 17.222 1.00 84.25 231 ALA A O 1
ATOM 1749 N N . CYS A 1 232 ? -13.751 11.592 18.393 1.00 80.38 232 CYS A N 1
ATOM 1750 C CA . CYS A 1 232 ? -15.117 11.772 18.869 1.00 80.38 232 CYS A CA 1
ATOM 1751 C C . CYS A 1 232 ? -16.040 12.315 17.785 1.00 80.38 232 CYS A C 1
ATOM 1753 O O . CYS A 1 232 ? -15.896 13.469 17.367 1.00 80.38 232 CYS A O 1
ATOM 1755 N N . ALA A 1 233 ? -17.028 11.517 17.380 1.00 69.62 233 ALA A N 1
ATOM 1756 C CA . ALA A 1 233 ? -18.112 11.943 16.499 1.00 69.62 233 ALA A CA 1
ATOM 1757 C C . ALA A 1 233 ? -19.096 12.846 17.269 1.00 69.62 233 ALA A C 1
ATOM 1759 O O . ALA A 1 233 ? -20.180 12.427 17.665 1.00 69.62 233 ALA A O 1
ATOM 1760 N N . LYS A 1 234 ? -18.694 14.092 17.552 1.00 68.12 234 LYS A N 1
ATOM 1761 C CA . LYS A 1 234 ? -19.565 15.076 18.213 1.00 68.12 234 LYS A CA 1
ATOM 1762 C C . LYS A 1 234 ? -20.670 15.517 17.254 1.00 68.12 234 LYS A C 1
ATOM 1764 O O . LYS A 1 234 ? -20.365 15.929 16.134 1.00 68.12 234 LYS A O 1
ATOM 1769 N N . ASP A 1 235 ? -21.914 15.530 17.725 1.00 54.50 235 ASP A N 1
ATOM 1770 C CA . ASP A 1 235 ? -23.042 16.084 16.977 1.00 54.50 235 ASP A CA 1
ATOM 1771 C C . ASP A 1 235 ? -22.839 17.578 16.733 1.00 54.50 235 ASP A C 1
ATOM 1773 O O . ASP A 1 235 ? -22.952 18.424 17.623 1.00 54.50 235 ASP A O 1
ATOM 1777 N N . ARG A 1 236 ? -22.497 17.923 15.494 1.00 56.78 236 ARG A N 1
ATOM 1778 C CA . ARG A 1 236 ? -22.466 19.302 15.013 1.00 56.78 236 ARG A CA 1
ATOM 1779 C C . ARG A 1 236 ? -23.196 19.337 13.682 1.00 56.78 236 ARG A C 1
ATOM 1781 O O . ARG A 1 236 ? -22.869 18.561 12.791 1.00 56.78 236 ARG A O 1
ATOM 1788 N N . ARG A 1 237 ? -24.164 20.251 13.546 1.00 54.00 237 ARG A N 1
ATOM 1789 C CA . ARG A 1 237 ? -24.939 20.413 12.306 1.00 54.00 237 ARG A CA 1
ATOM 1790 C C . ARG A 1 237 ? -23.996 20.594 11.097 1.00 54.00 237 ARG A C 1
ATOM 1792 O O . ARG A 1 237 ? -23.018 21.343 11.225 1.00 54.00 237 ARG A O 1
ATOM 1799 N N . PRO A 1 238 ? -24.277 19.945 9.949 1.00 54.28 238 PRO A N 1
ATOM 1800 C CA . PRO A 1 238 ? -23.542 20.166 8.706 1.00 54.28 238 PRO A CA 1
ATOM 1801 C C . PRO A 1 238 ? -23.561 21.648 8.323 1.00 54.28 238 PRO A C 1
ATOM 1803 O O . PRO A 1 238 ? -24.589 22.315 8.457 1.00 54.28 238 PRO A O 1
ATOM 1806 N N . LEU A 1 239 ? -22.444 22.175 7.819 1.00 56.69 239 LEU A N 1
ATOM 1807 C CA . LEU A 1 239 ? -22.416 23.510 7.220 1.00 56.69 239 LEU A CA 1
ATOM 1808 C C . LEU A 1 239 ? -22.766 23.366 5.735 1.00 56.69 239 LEU A C 1
ATOM 1810 O O . LEU A 1 239 ? -21.906 23.026 4.928 1.00 56.69 239 LEU A O 1
ATOM 1814 N N . GLY A 1 240 ? -24.026 23.624 5.376 1.00 53.97 240 GLY A N 1
ATOM 1815 C CA . GLY A 1 240 ? -24.554 23.492 4.007 1.00 53.97 240 GLY A CA 1
ATOM 1816 C C . GLY A 1 240 ? -23.642 24.012 2.874 1.00 53.97 240 GLY A C 1
ATOM 1817 O O . GLY A 1 240 ? -23.394 23.256 1.935 1.00 53.97 240 GLY A O 1
ATOM 1818 N N . PRO A 1 241 ? -23.074 25.235 2.948 1.00 50.72 241 PRO A N 1
ATOM 1819 C CA . PRO A 1 241 ? -22.193 25.763 1.897 1.00 50.72 241 PRO A CA 1
ATOM 1820 C C . PRO A 1 241 ? -20.740 25.240 1.945 1.00 50.72 241 PRO A C 1
ATOM 1822 O O . PRO A 1 241 ? -19.973 25.480 1.016 1.00 50.72 241 PRO A O 1
ATOM 1825 N N . ALA A 1 242 ? -20.332 24.503 2.986 1.00 50.97 242 ALA A N 1
ATOM 1826 C CA . ALA A 1 242 ? -18.963 23.985 3.121 1.00 50.97 242 ALA A CA 1
ATOM 1827 C C . ALA A 1 242 ? -18.695 22.714 2.287 1.00 50.97 242 ALA A C 1
ATOM 1829 O O . ALA A 1 242 ? -17.538 22.399 2.000 1.00 50.97 242 ALA A O 1
ATOM 1830 N N . ARG A 1 243 ? -19.753 22.012 1.848 1.00 50.03 243 ARG A N 1
ATOM 1831 C CA . ARG A 1 243 ? -19.668 20.791 1.021 1.00 50.03 243 ARG A CA 1
ATOM 1832 C C . ARG A 1 243 ? -18.959 21.003 -0.315 1.00 50.03 243 ARG A C 1
ATOM 1834 O O . ARG A 1 243 ? -18.236 20.124 -0.781 1.00 50.03 243 ARG A O 1
ATOM 1841 N N . SER A 1 244 ? -19.182 22.154 -0.940 1.00 52.00 244 SER A N 1
ATOM 1842 C CA . SER A 1 244 ? -18.594 22.522 -2.228 1.00 52.00 244 SER A CA 1
ATOM 1843 C C . SER A 1 244 ? -17.218 23.163 -2.056 1.00 52.00 244 SER A C 1
ATOM 1845 O O . SER A 1 244 ? -16.307 22.814 -2.801 1.00 52.00 244 SER A O 1
ATOM 1847 N N . ALA A 1 245 ? -17.025 24.016 -1.044 1.00 53.50 245 ALA A N 1
ATOM 1848 C CA . ALA A 1 245 ? -15.752 24.701 -0.793 1.00 53.50 245 ALA A CA 1
ATOM 1849 C C . ALA A 1 245 ? -14.596 23.734 -0.465 1.00 53.50 245 ALA A C 1
ATOM 1851 O O . ALA A 1 245 ? -13.480 23.916 -0.952 1.00 53.50 245 ALA A O 1
ATOM 1852 N N . GLY A 1 246 ? -14.873 22.656 0.282 1.00 50.94 246 GLY A N 1
ATOM 1853 C CA . GLY A 1 246 ? -13.876 21.639 0.634 1.00 50.94 246 GLY A CA 1
ATOM 1854 C C . GLY A 1 246 ? -13.206 20.962 -0.570 1.00 50.94 246 GLY A C 1
ATOM 1855 O O . GLY A 1 246 ? -12.035 20.593 -0.503 1.00 50.94 246 GLY A O 1
ATOM 1856 N N . ARG A 1 247 ? -13.926 20.847 -1.696 1.00 52.47 247 ARG A N 1
ATOM 1857 C CA . ARG A 1 247 ? -13.435 20.206 -2.928 1.00 52.47 247 ARG A CA 1
ATOM 1858 C C . ARG A 1 247 ? -12.386 21.038 -3.671 1.00 52.47 247 ARG A C 1
ATOM 1860 O O . ARG A 1 247 ? -11.586 20.465 -4.401 1.00 52.47 247 ARG A O 1
ATOM 1867 N N . TRP A 1 248 ? -12.369 22.356 -3.469 1.00 50.38 248 TRP A N 1
ATOM 1868 C CA . TRP A 1 248 ? -11.455 23.284 -4.149 1.00 50.38 248 TRP A CA 1
ATOM 1869 C C . TRP A 1 248 ? -10.210 23.630 -3.319 1.00 50.38 248 TRP A C 1
ATOM 1871 O O . TRP A 1 248 ? -9.233 24.143 -3.859 1.00 50.38 248 TRP A O 1
ATOM 1881 N N . LEU A 1 249 ? -10.205 23.312 -2.019 1.00 56.09 249 LEU A N 1
ATOM 1882 C CA . LEU A 1 249 ? -9.096 23.621 -1.106 1.00 56.09 249 LEU A CA 1
ATOM 1883 C C . LEU A 1 249 ? -7.732 23.049 -1.537 1.00 56.09 249 LEU A C 1
ATOM 1885 O O . LEU A 1 249 ? -6.753 23.791 -1.451 1.00 56.09 249 LEU A O 1
ATOM 1889 N N . PRO A 1 250 ? -7.616 21.807 -2.053 1.00 52.75 250 PRO A N 1
ATOM 1890 C CA . PRO A 1 250 ? -6.327 21.294 -2.518 1.00 52.75 250 PRO A CA 1
ATOM 1891 C C . PRO A 1 250 ? -5.714 22.125 -3.657 1.00 52.75 250 PRO A C 1
ATOM 1893 O O . PRO A 1 250 ? -4.497 22.284 -3.699 1.00 52.75 250 PRO A O 1
ATOM 1896 N N . ALA A 1 251 ? -6.540 22.707 -4.537 1.00 55.88 251 ALA A N 1
ATOM 1897 C CA . ALA A 1 251 ? -6.082 23.562 -5.636 1.00 55.88 251 ALA A CA 1
ATOM 1898 C C . ALA A 1 251 ? -5.561 24.928 -5.146 1.00 55.88 251 ALA A C 1
ATOM 1900 O O . ALA A 1 251 ? -4.691 25.526 -5.774 1.00 55.88 251 ALA A O 1
ATOM 1901 N N . LEU A 1 252 ? -6.039 25.404 -3.991 1.00 54.00 252 LEU A N 1
ATOM 1902 C CA . LEU A 1 252 ? -5.601 26.664 -3.376 1.00 54.00 252 LEU A CA 1
ATOM 1903 C C . LEU A 1 252 ? -4.263 26.535 -2.628 1.00 54.00 252 LEU A C 1
ATOM 1905 O O . LEU A 1 252 ? -3.546 27.527 -2.472 1.00 54.00 252 LEU A O 1
ATOM 1909 N N . GLY A 1 253 ? -3.897 25.318 -2.207 1.00 54.72 253 GLY A N 1
ATOM 1910 C CA . GLY A 1 253 ? -2.652 25.025 -1.485 1.00 54.72 253 GLY A CA 1
ATOM 1911 C C . GLY A 1 253 ? -1.367 25.237 -2.298 1.00 54.72 253 GLY A C 1
ATOM 1912 O O . GLY A 1 253 ? -0.288 25.291 -1.713 1.00 54.72 253 GLY A O 1
ATOM 1913 N N . GLY A 1 254 ? -1.478 25.381 -3.625 1.00 55.81 254 GLY A N 1
ATOM 1914 C CA . GLY A 1 254 ? -0.366 25.691 -4.534 1.00 55.81 254 GLY A CA 1
ATOM 1915 C C . GLY A 1 254 ? -0.127 27.187 -4.773 1.00 55.81 254 GLY A C 1
ATOM 1916 O O . GLY A 1 254 ? 0.767 27.544 -5.535 1.00 55.81 254 GLY A O 1
ATOM 1917 N N . THR A 1 255 ? -0.913 28.079 -4.161 1.00 63.69 255 THR A N 1
ATOM 1918 C CA . THR A 1 255 ? -0.744 29.528 -4.350 1.00 63.69 255 THR A CA 1
ATOM 1919 C C . THR A 1 255 ? 0.431 30.077 -3.534 1.00 63.69 255 THR A C 1
ATOM 1921 O O . THR A 1 255 ? 0.727 29.618 -2.424 1.00 63.69 255 THR A O 1
ATOM 1924 N N . TRP A 1 256 ? 1.087 31.117 -4.060 1.00 61.69 256 TRP A N 1
ATOM 1925 C CA . TRP A 1 256 ? 2.144 31.848 -3.349 1.00 61.69 256 TRP A CA 1
ATOM 1926 C C . TRP A 1 256 ? 1.669 32.369 -1.983 1.00 61.69 256 TRP A C 1
ATOM 1928 O O . TRP A 1 256 ? 2.380 32.226 -0.990 1.00 61.69 256 TRP A O 1
ATOM 1938 N N . GLY A 1 257 ? 0.438 32.889 -1.909 1.00 65.25 257 GLY A N 1
ATOM 1939 C CA . GLY A 1 257 ? -0.164 33.368 -0.662 1.00 65.25 257 GLY A CA 1
ATOM 1940 C C . GLY A 1 257 ? -0.361 32.265 0.384 1.00 65.25 257 GLY A C 1
ATOM 1941 O O . GLY A 1 257 ? -0.005 32.457 1.545 1.00 65.25 257 GLY A O 1
ATOM 1942 N N . ALA A 1 258 ? -0.846 31.083 -0.019 1.00 62.31 258 ALA A N 1
ATOM 1943 C CA . ALA A 1 258 ? -0.986 29.938 0.886 1.00 62.31 258 ALA A CA 1
ATOM 1944 C C . ALA A 1 258 ? 0.372 29.451 1.413 1.00 62.31 258 ALA A C 1
ATOM 1946 O O . ALA A 1 258 ? 0.493 29.092 2.582 1.00 62.31 258 ALA A O 1
ATOM 1947 N N . THR A 1 259 ? 1.409 29.488 0.575 1.00 62.72 259 THR A N 1
ATOM 1948 C CA . THR A 1 259 ? 2.773 29.103 0.966 1.00 62.72 259 THR A CA 1
ATOM 1949 C C . THR A 1 259 ? 3.401 30.112 1.930 1.00 62.72 259 THR A C 1
ATOM 1951 O O . THR A 1 259 ? 3.999 29.713 2.927 1.00 62.72 259 THR A O 1
ATOM 1954 N N . ALA A 1 260 ? 3.232 31.415 1.689 1.00 69.69 260 ALA A N 1
ATOM 1955 C CA . ALA A 1 260 ? 3.708 32.458 2.598 1.00 69.69 260 ALA A CA 1
ATOM 1956 C C . ALA A 1 260 ? 3.013 32.385 3.970 1.00 69.69 260 ALA A C 1
ATOM 1958 O O . ALA A 1 260 ? 3.677 32.434 5.005 1.00 69.69 260 ALA A O 1
ATOM 1959 N N . LEU A 1 261 ? 1.691 32.183 3.984 1.00 73.00 261 LEU A N 1
ATOM 1960 C CA . LEU A 1 261 ? 0.923 32.019 5.218 1.00 73.00 261 LEU A CA 1
ATOM 1961 C C . LEU A 1 261 ? 1.318 30.743 5.979 1.00 73.00 261 LEU A C 1
ATOM 1963 O O . LEU A 1 261 ? 1.481 30.786 7.197 1.00 73.00 261 LEU A O 1
ATOM 1967 N N . ALA A 1 262 ? 1.520 29.623 5.276 1.00 73.69 262 ALA A N 1
ATOM 1968 C CA . ALA A 1 262 ? 1.961 28.366 5.881 1.00 73.69 262 ALA A CA 1
ATOM 1969 C C . ALA A 1 262 ? 3.328 28.499 6.561 1.00 73.69 262 ALA A C 1
ATOM 1971 O O . ALA A 1 262 ? 3.507 28.013 7.673 1.00 73.69 262 ALA A O 1
ATOM 1972 N N . ARG A 1 263 ? 4.275 29.220 5.949 1.00 75.94 263 ARG A N 1
ATOM 1973 C CA . ARG A 1 263 ? 5.590 29.483 6.555 1.00 75.94 263 ARG A CA 1
ATOM 1974 C C . ARG A 1 263 ? 5.506 30.305 7.840 1.00 75.94 263 ARG A C 1
ATOM 1976 O O . ARG A 1 263 ? 6.275 30.049 8.760 1.00 75.94 263 ARG A O 1
ATOM 1983 N N . LEU A 1 264 ? 4.581 31.262 7.904 1.00 77.44 264 LEU A N 1
ATOM 1984 C CA . LEU A 1 264 ? 4.408 32.138 9.067 1.00 77.44 264 LEU A CA 1
ATOM 1985 C C . LEU A 1 264 ? 3.644 31.457 10.209 1.00 77.44 264 LEU A C 1
ATOM 1987 O O . LEU A 1 264 ? 4.023 31.587 11.369 1.00 77.44 264 LEU A O 1
ATOM 1991 N N . VAL A 1 265 ? 2.563 30.742 9.890 1.00 76.88 265 VAL A N 1
ATOM 1992 C CA . VAL A 1 265 ? 1.597 30.256 10.891 1.00 76.88 265 VAL A CA 1
ATOM 1993 C C . VAL A 1 265 ? 1.724 28.754 11.150 1.00 76.88 265 VAL A C 1
ATOM 1995 O O . VAL A 1 265 ? 1.420 28.292 12.246 1.00 76.88 265 VAL A O 1
ATOM 1998 N N . GLY A 1 266 ? 2.202 27.977 10.179 1.00 76.62 266 GLY A N 1
ATOM 1999 C CA . GLY A 1 266 ? 2.230 26.516 10.236 1.00 76.62 266 GLY A CA 1
ATOM 2000 C C . GLY A 1 266 ? 3.092 25.944 11.364 1.00 76.62 266 GLY A C 1
ATOM 2001 O O . GLY A 1 266 ? 2.546 25.248 12.219 1.00 76.62 266 GLY A O 1
ATOM 2002 N N . PRO A 1 267 ? 4.404 26.243 11.430 1.00 78.44 267 PRO A N 1
ATOM 2003 C CA . PRO A 1 267 ? 5.273 25.751 12.500 1.00 78.44 267 PRO A CA 1
ATOM 2004 C C . PRO A 1 267 ? 4.829 26.131 13.929 1.00 78.44 267 PRO A C 1
ATOM 2006 O O . PRO A 1 267 ? 4.796 25.238 14.781 1.00 78.44 267 PRO A O 1
ATOM 2009 N N . PRO A 1 268 ? 4.455 27.395 14.242 1.00 76.62 268 PRO A N 1
ATOM 2010 C CA . PRO A 1 268 ? 3.987 27.732 15.586 1.00 76.62 268 PRO A CA 1
ATOM 2011 C C . PRO A 1 268 ? 2.636 27.080 15.912 1.00 76.62 268 PRO A C 1
ATOM 2013 O O . PRO A 1 268 ? 2.458 26.607 17.033 1.00 76.62 268 PRO A O 1
ATOM 2016 N N . ALA A 1 269 ? 1.713 26.978 14.947 1.00 75.56 269 ALA A N 1
ATOM 2017 C CA . ALA A 1 269 ? 0.451 26.270 15.152 1.00 75.56 269 ALA A CA 1
ATOM 2018 C C . ALA A 1 269 ? 0.675 24.770 15.395 1.00 75.56 269 ALA A C 1
ATOM 2020 O O . ALA A 1 269 ? 0.096 24.210 16.322 1.00 75.56 269 ALA A O 1
ATOM 2021 N N . HIS A 1 270 ? 1.544 24.117 14.618 1.00 76.75 270 HIS A N 1
ATOM 2022 C CA . HIS A 1 270 ? 1.883 22.712 14.833 1.00 76.75 270 HIS A CA 1
ATOM 2023 C C . HIS A 1 270 ? 2.462 22.483 16.226 1.00 76.75 270 HIS A C 1
ATOM 2025 O O . HIS A 1 270 ? 1.978 21.611 16.940 1.00 76.75 270 HIS A O 1
ATOM 2031 N N . ARG A 1 271 ? 3.425 23.308 16.653 1.00 78.62 271 ARG A N 1
ATOM 2032 C CA . ARG A 1 271 ? 4.011 23.201 17.994 1.00 78.62 271 ARG A CA 1
ATOM 2033 C C . ARG A 1 271 ? 2.958 23.352 19.090 1.00 78.62 271 ARG A C 1
ATOM 2035 O O . ARG A 1 271 ? 2.985 22.604 20.061 1.00 78.62 271 ARG A O 1
ATOM 2042 N N . LEU A 1 272 ? 2.024 24.290 18.921 1.00 77.31 272 LEU A N 1
ATOM 2043 C CA . LEU A 1 272 ? 0.937 24.512 19.872 1.00 77.31 272 LEU A CA 1
ATOM 2044 C C . LEU A 1 272 ? -0.021 23.313 19.956 1.00 77.31 272 LEU A C 1
ATOM 2046 O O . LEU A 1 272 ? -0.438 22.948 21.049 1.00 77.31 272 LEU A O 1
ATOM 2050 N N . PHE A 1 273 ? -0.385 22.710 18.820 1.00 67.88 273 PHE A N 1
ATOM 2051 C CA . PHE A 1 273 ? -1.403 21.653 18.776 1.00 67.88 273 PHE A CA 1
ATOM 2052 C C . PHE A 1 273 ? -0.855 20.234 18.955 1.00 67.88 273 PHE A C 1
ATOM 2054 O O . PHE A 1 273 ? -1.543 19.392 19.527 1.00 67.88 273 PHE A O 1
ATOM 2061 N N . ALA A 1 274 ? 0.340 19.950 18.443 1.00 67.38 274 ALA A N 1
ATOM 2062 C CA . ALA A 1 274 ? 0.966 18.632 18.497 1.00 67.38 274 ALA A CA 1
ATOM 2063 C C . ALA A 1 274 ? 1.974 18.493 19.646 1.00 67.38 274 ALA A C 1
ATOM 2065 O O . ALA A 1 274 ? 2.394 17.380 19.943 1.00 67.38 274 ALA A O 1
ATOM 2066 N N . GLY A 1 275 ? 2.376 19.600 20.282 1.00 67.94 275 GLY A N 1
ATOM 2067 C CA . GLY A 1 275 ? 3.325 19.591 21.399 1.00 67.94 275 GLY A CA 1
ATOM 2068 C C . GLY A 1 275 ? 4.768 19.255 21.007 1.00 67.94 275 GLY A C 1
ATOM 2069 O O . GLY A 1 275 ? 5.622 19.150 21.881 1.00 67.94 275 GLY A O 1
ATOM 2070 N N . CYS A 1 276 ? 5.066 19.107 19.714 1.00 70.81 276 CYS A N 1
ATOM 2071 C CA . CYS A 1 276 ? 6.387 18.749 19.208 1.00 70.81 276 CYS A CA 1
ATOM 2072 C C . CYS A 1 276 ? 6.884 19.732 18.128 1.00 70.81 276 CYS A C 1
ATOM 2074 O O . CYS A 1 276 ? 6.090 20.443 17.500 1.00 70.81 276 CYS A O 1
ATOM 2076 N N . PRO A 1 277 ? 8.212 19.857 17.943 1.00 71.69 277 PRO A N 1
ATOM 2077 C CA . PRO A 1 277 ? 8.777 20.643 16.852 1.00 71.69 277 PRO A CA 1
ATOM 2078 C C . PRO A 1 277 ? 8.533 19.971 15.492 1.00 71.69 277 PRO A C 1
ATOM 2080 O O . PRO A 1 277 ? 8.397 18.756 15.404 1.00 71.69 277 PRO A O 1
ATOM 2083 N N . ASP A 1 278 ? 8.562 20.773 14.424 1.00 71.12 278 ASP A N 1
ATOM 2084 C CA . ASP A 1 278 ? 8.520 20.323 13.025 1.00 71.12 278 ASP A CA 1
ATOM 2085 C C . ASP A 1 278 ? 9.910 20.484 12.376 1.00 71.12 278 ASP A C 1
ATOM 2087 O O . ASP A 1 278 ? 10.129 21.425 11.608 1.00 71.12 278 ASP A O 1
ATOM 2091 N N . PRO A 1 279 ? 10.895 19.629 12.711 1.00 68.81 279 PRO A N 1
ATOM 2092 C CA . PRO A 1 279 ? 12.262 19.752 12.194 1.00 68.81 279 PRO A CA 1
ATOM 2093 C C . PRO A 1 279 ? 12.337 19.555 10.673 1.00 68.81 279 PRO A C 1
ATOM 2095 O O . PRO A 1 279 ? 13.261 20.037 10.027 1.00 68.81 279 PRO A O 1
ATOM 2098 N N . ALA A 1 280 ? 11.344 18.872 10.102 1.00 69.31 280 ALA A N 1
ATOM 2099 C CA . ALA A 1 280 ? 11.206 18.617 8.676 1.00 69.31 280 ALA A CA 1
ATOM 2100 C C . ALA A 1 280 ? 10.556 19.789 7.909 1.00 69.31 280 ALA A C 1
ATOM 2102 O O . ALA A 1 280 ? 10.475 19.748 6.681 1.00 69.31 280 ALA A O 1
ATOM 2103 N N . GLY A 1 281 ? 10.074 20.823 8.611 1.00 74.56 281 GLY A N 1
ATOM 2104 C CA . GLY A 1 281 ? 9.415 21.983 8.012 1.00 74.56 281 GLY A CA 1
ATOM 2105 C C . GLY A 1 281 ? 8.143 21.634 7.234 1.00 74.56 281 GLY A C 1
ATOM 2106 O O . GLY A 1 281 ? 7.745 22.390 6.344 1.00 74.56 281 GLY A O 1
ATOM 2107 N N . VAL A 1 282 ? 7.498 20.505 7.534 1.00 75.12 282 VAL A N 1
ATOM 2108 C CA . VAL A 1 282 ? 6.314 20.015 6.820 1.00 75.12 282 VAL A CA 1
ATOM 2109 C C . VAL A 1 282 ? 5.179 21.030 6.868 1.00 75.12 282 VAL A C 1
ATOM 2111 O O . VAL A 1 282 ? 4.561 21.331 5.846 1.00 75.12 282 VAL A O 1
ATOM 2114 N N . TYR A 1 283 ? 4.941 21.627 8.030 1.00 75.19 283 TYR A N 1
ATOM 2115 C CA . TYR A 1 283 ? 3.862 22.585 8.248 1.00 75.19 283 TYR A CA 1
ATOM 2116 C C . TYR A 1 283 ? 4.148 23.956 7.636 1.00 75.19 283 TYR A C 1
ATOM 2118 O O . TYR A 1 283 ? 3.237 24.771 7.528 1.00 75.19 283 TYR A O 1
ATOM 2126 N N . SER A 1 284 ? 5.370 24.193 7.153 1.00 76.25 284 SER A N 1
ATOM 2127 C CA . SER A 1 284 ? 5.705 25.376 6.354 1.00 76.25 284 SER A CA 1
ATOM 2128 C C . SER A 1 284 ? 5.278 25.255 4.880 1.00 76.25 284 SER A C 1
ATOM 2130 O O . SER A 1 284 ? 5.326 26.236 4.135 1.00 76.25 284 SER A O 1
ATOM 2132 N N . MET A 1 285 ? 4.835 24.071 4.437 1.00 75.12 285 MET A N 1
ATOM 2133 C CA . MET A 1 285 ? 4.371 23.843 3.068 1.00 75.12 285 MET A CA 1
ATOM 2134 C C . MET A 1 285 ? 2.917 24.303 2.883 1.00 75.12 285 MET A C 1
ATOM 2136 O O . MET A 1 285 ? 2.022 23.816 3.569 1.00 75.12 285 MET A O 1
ATOM 2140 N N . GLY A 1 286 ? 2.647 25.154 1.883 1.00 67.00 286 GLY A N 1
ATOM 2141 C CA . GLY A 1 286 ? 1.306 25.704 1.586 1.00 67.00 286 GLY A CA 1
ATOM 2142 C C . GLY A 1 286 ? 0.186 24.665 1.430 1.00 67.00 286 GLY A C 1
ATOM 2143 O O . GLY A 1 286 ? -0.958 24.904 1.818 1.00 67.00 286 GLY A O 1
ATOM 2144 N N . LYS A 1 287 ? 0.527 23.465 0.944 1.00 68.94 287 LYS A N 1
ATOM 2145 C CA . LYS A 1 287 ? -0.404 22.335 0.801 1.00 68.94 287 LYS A CA 1
ATOM 2146 C C . LYS A 1 287 ? -0.911 21.772 2.135 1.00 68.94 287 LYS A C 1
ATOM 2148 O O . LYS A 1 287 ? -2.008 21.222 2.174 1.00 68.94 287 LYS A O 1
ATOM 2153 N N . VAL A 1 288 ? -0.144 21.905 3.219 1.00 70.62 288 VAL A N 1
ATOM 2154 C CA . VAL A 1 288 ? -0.463 21.282 4.513 1.00 70.62 288 VAL A CA 1
ATOM 2155 C C . VAL A 1 288 ? -1.632 21.987 5.211 1.00 70.62 288 VAL A C 1
ATOM 2157 O O . VAL A 1 288 ? -2.612 21.303 5.505 1.00 70.62 288 VAL A O 1
ATOM 2160 N N . PRO A 1 289 ? -1.649 23.324 5.394 1.00 67.25 289 PRO A N 1
ATOM 2161 C CA . PRO A 1 289 ? -2.818 24.011 5.949 1.00 67.25 289 PRO A CA 1
ATOM 2162 C C . PRO A 1 289 ? -4.097 23.805 5.132 1.00 67.25 289 PRO A C 1
ATOM 2164 O O . PRO A 1 289 ? -5.170 23.636 5.708 1.00 67.25 289 PRO A O 1
ATOM 2167 N N . ALA A 1 290 ? -3.994 23.767 3.798 1.00 67.12 290 ALA A N 1
ATOM 2168 C CA . ALA A 1 290 ? -5.138 23.515 2.924 1.00 67.12 290 ALA A CA 1
ATOM 2169 C C . ALA A 1 290 ? -5.717 22.102 3.121 1.00 67.12 290 ALA A C 1
ATOM 2171 O O . ALA A 1 290 ? -6.936 21.943 3.218 1.00 67.12 290 ALA A O 1
ATOM 2172 N N . ALA A 1 291 ? -4.854 21.086 3.235 1.00 66.19 291 ALA A N 1
ATOM 2173 C CA . ALA A 1 291 ? -5.263 19.715 3.532 1.00 66.19 291 ALA A CA 1
ATOM 2174 C C . ALA A 1 291 ? -5.907 19.598 4.924 1.00 66.19 291 ALA A C 1
ATOM 2176 O O . ALA A 1 291 ? -6.987 19.023 5.044 1.00 66.19 291 ALA A O 1
ATOM 2177 N N . VAL A 1 292 ? -5.303 20.211 5.950 1.00 68.44 292 VAL A N 1
ATOM 2178 C CA . VAL A 1 292 ? -5.836 20.228 7.325 1.00 68.44 292 VAL A CA 1
ATOM 2179 C C . VAL A 1 292 ? -7.211 20.903 7.381 1.00 68.44 292 VAL A C 1
ATOM 2181 O O . VAL A 1 292 ? -8.139 20.370 7.988 1.00 68.44 292 VAL A O 1
ATOM 2184 N N . ALA A 1 293 ? -7.376 22.053 6.719 1.00 69.69 293 ALA A N 1
ATOM 2185 C CA . ALA A 1 293 ? -8.658 22.752 6.647 1.00 69.69 293 ALA A CA 1
ATOM 2186 C C . ALA A 1 293 ? -9.721 21.924 5.907 1.00 69.69 293 ALA A C 1
ATOM 2188 O O . ALA A 1 293 ? -10.862 21.829 6.366 1.00 69.69 293 ALA A O 1
ATOM 2189 N N . GLY A 1 294 ? -9.343 21.290 4.792 1.00 65.62 294 GLY A N 1
ATOM 2190 C CA . GLY A 1 294 ? -10.223 20.395 4.042 1.00 65.62 294 GLY A CA 1
ATOM 2191 C C . GLY A 1 294 ? -10.700 19.211 4.882 1.00 65.62 294 GLY A C 1
ATOM 2192 O O . GLY A 1 294 ? -11.898 18.926 4.923 1.00 65.62 294 GLY A O 1
ATOM 2193 N N . GLU A 1 295 ? -9.789 18.571 5.616 1.00 68.19 295 GLU A N 1
ATOM 2194 C CA . GLU A 1 295 ? -10.126 17.486 6.536 1.00 68.19 295 GLU A CA 1
ATOM 2195 C C . GLU A 1 295 ? -11.057 17.967 7.659 1.00 68.19 295 GLU A C 1
ATOM 2197 O O . GLU A 1 295 ? -12.079 17.338 7.934 1.00 68.19 295 GLU A O 1
ATOM 2202 N N . TRP A 1 296 ? -10.757 19.112 8.279 1.00 69.44 296 TRP A N 1
ATOM 2203 C CA . TRP A 1 296 ? -11.575 19.673 9.357 1.00 69.44 296 TRP A CA 1
ATOM 2204 C C . TRP A 1 296 ? -13.016 19.961 8.918 1.00 69.44 296 TRP A C 1
ATOM 2206 O O . TRP A 1 296 ? -13.958 19.655 9.655 1.00 69.44 296 TRP A O 1
ATOM 2216 N N . LEU A 1 297 ? -13.202 20.501 7.710 1.00 66.81 297 LEU A N 1
ATOM 2217 C CA . LEU A 1 297 ? -14.530 20.733 7.139 1.00 66.81 297 LEU A CA 1
ATOM 2218 C C . LEU A 1 297 ? -15.263 19.415 6.852 1.00 66.81 297 LEU A C 1
ATOM 2220 O O . LEU A 1 297 ? -16.446 19.299 7.173 1.00 66.81 297 LEU A O 1
ATOM 2224 N N . ALA A 1 298 ? -14.565 18.412 6.310 1.00 68.38 298 ALA A N 1
ATOM 2225 C CA . ALA A 1 298 ? -15.146 17.110 5.983 1.00 68.38 298 ALA A CA 1
ATOM 2226 C C . ALA A 1 298 ? -15.574 16.304 7.224 1.00 68.38 298 ALA A C 1
ATOM 2228 O O . ALA A 1 298 ? -16.568 15.578 7.173 1.00 68.38 298 ALA A O 1
ATOM 2229 N N . ARG A 1 299 ? -14.876 16.460 8.360 1.00 70.81 299 ARG A N 1
ATOM 2230 C CA . ARG A 1 299 ? -15.159 15.719 9.606 1.00 70.81 299 ARG A CA 1
ATOM 2231 C C . ARG A 1 299 ? -16.604 15.871 10.095 1.00 70.81 299 ARG A C 1
ATOM 2233 O O . ARG A 1 299 ? -17.150 14.919 10.643 1.00 70.81 299 ARG A O 1
ATOM 2240 N N . ARG A 1 300 ? -17.238 17.035 9.910 1.00 71.56 300 ARG A N 1
ATOM 2241 C CA . ARG A 1 300 ? -18.638 17.252 10.331 1.00 71.56 300 ARG A CA 1
ATOM 2242 C C . ARG A 1 300 ? -19.611 16.359 9.568 1.00 71.56 300 ARG A C 1
ATOM 2244 O O . ARG A 1 300 ? -20.423 15.676 10.184 1.00 71.56 300 ARG A O 1
ATOM 2251 N N . ASP A 1 301 ? -19.491 16.351 8.246 1.00 66.62 301 ASP A N 1
ATOM 2252 C CA . ASP A 1 301 ? -20.341 15.538 7.378 1.00 66.62 301 ASP A CA 1
ATOM 2253 C C . ASP A 1 301 ? -20.101 14.046 7.631 1.00 66.62 301 ASP A C 1
ATOM 2255 O O . ASP A 1 301 ? -21.051 13.280 7.751 1.00 66.62 301 ASP A O 1
ATOM 2259 N N . MET A 1 302 ? -18.839 13.647 7.819 1.00 73.19 302 MET A N 1
ATOM 2260 C CA . MET A 1 302 ? -18.482 12.264 8.142 1.00 73.19 302 MET A CA 1
ATOM 2261 C C . MET A 1 302 ? -19.092 11.782 9.464 1.00 73.19 302 MET A C 1
ATOM 2263 O O . MET A 1 302 ? -19.581 10.656 9.530 1.00 73.19 302 MET A O 1
ATOM 2267 N N . ALA A 1 303 ? -19.086 12.621 10.505 1.00 78.25 303 ALA A N 1
ATOM 2268 C CA . ALA A 1 303 ? -19.714 12.291 11.783 1.00 78.25 303 ALA A CA 1
ATOM 2269 C C . ALA A 1 303 ? -21.240 12.150 11.643 1.00 78.25 303 ALA A C 1
ATOM 2271 O O . ALA A 1 303 ? -21.818 11.200 12.166 1.00 78.25 303 ALA A O 1
ATOM 2272 N N . ALA A 1 304 ? -21.886 13.052 10.894 1.00 74.69 304 ALA A N 1
ATOM 2273 C CA . ALA A 1 304 ? -23.326 12.993 10.643 1.00 74.69 304 ALA A CA 1
ATOM 2274 C C . ALA A 1 304 ? -23.733 11.741 9.843 1.00 74.69 304 ALA A C 1
ATOM 2276 O O . ALA A 1 304 ? -24.752 11.118 10.146 1.00 74.69 304 ALA A O 1
ATOM 2277 N N . ASP A 1 305 ? -22.938 11.356 8.843 1.00 74.50 305 ASP A N 1
ATOM 2278 C CA . ASP A 1 305 ? -23.175 10.141 8.061 1.00 74.50 305 ASP A CA 1
ATOM 2279 C C . ASP A 1 305 ? -22.978 8.873 8.910 1.00 74.50 305 ASP A C 1
ATOM 2281 O O . ASP A 1 305 ? -23.788 7.950 8.813 1.00 74.50 305 ASP A O 1
ATOM 2285 N N . LEU A 1 306 ? -21.967 8.833 9.792 1.00 83.25 306 LEU A N 1
ATOM 2286 C CA . LEU A 1 306 ? -21.784 7.713 10.723 1.00 83.25 306 LEU A CA 1
ATOM 2287 C C . LEU A 1 306 ? -22.972 7.581 11.682 1.00 83.25 306 LEU A C 1
ATOM 2289 O O . LEU A 1 306 ? -23.468 6.476 11.872 1.00 83.25 306 LEU A O 1
ATOM 2293 N N . HIS A 1 307 ? -23.460 8.682 12.260 1.00 83.19 307 HIS A N 1
ATOM 2294 C CA . HIS A 1 307 ? -24.620 8.645 13.161 1.00 83.19 307 HIS A CA 1
ATOM 2295 C C . HIS A 1 307 ? -25.881 8.138 12.471 1.00 83.19 307 HIS A C 1
ATOM 2297 O O . HIS A 1 307 ? -26.605 7.322 13.040 1.00 83.19 307 HIS A O 1
ATOM 2303 N N . ARG A 1 308 ? -26.112 8.547 11.219 1.00 79.94 308 ARG A N 1
ATOM 2304 C CA . ARG A 1 308 ? -27.211 8.001 10.414 1.00 79.94 308 ARG A CA 1
ATOM 2305 C C . ARG A 1 308 ? -27.051 6.495 10.211 1.00 79.94 308 ARG A C 1
ATOM 2307 O O . ARG A 1 308 ? -27.989 5.741 10.440 1.00 79.94 308 ARG A O 1
ATOM 2314 N N . LEU A 1 309 ? -25.843 6.048 9.876 1.00 82.19 309 LEU A N 1
ATOM 2315 C CA . LEU A 1 309 ? -25.557 4.629 9.690 1.00 82.19 309 LEU A CA 1
ATOM 2316 C C . LEU A 1 309 ? -25.730 3.812 10.980 1.00 82.19 309 LEU A C 1
ATOM 2318 O O . LEU A 1 309 ? -26.206 2.683 10.915 1.00 82.19 309 LEU A O 1
ATOM 2322 N N . ARG A 1 310 ? -25.383 4.371 12.147 1.00 87.19 310 ARG A N 1
ATOM 2323 C CA . ARG A 1 310 ? -25.606 3.743 13.463 1.00 87.19 310 ARG A CA 1
ATOM 2324 C C . ARG A 1 310 ? -27.087 3.531 13.767 1.00 87.19 310 ARG A C 1
ATOM 2326 O O . ARG A 1 310 ? -27.421 2.534 14.398 1.00 87.19 310 ARG A O 1
ATOM 2333 N N . ALA A 1 311 ? -27.944 4.450 13.323 1.00 85.50 311 ALA A N 1
ATOM 2334 C CA . ALA A 1 311 ? -29.393 4.338 13.475 1.00 85.50 311 ALA A CA 1
ATOM 2335 C C . ALA A 1 311 ? -30.007 3.306 12.513 1.00 85.50 311 ALA A C 1
ATOM 2337 O O . ALA A 1 311 ? -30.985 2.652 12.859 1.00 85.50 311 ALA A O 1
ATOM 2338 N N . GLU A 1 312 ? -29.436 3.153 11.315 1.00 86.06 312 GLU A N 1
ATOM 2339 C CA . GLU A 1 312 ? -29.974 2.277 10.266 1.00 86.06 312 GLU A CA 1
ATOM 2340 C C . GLU A 1 312 ? -29.439 0.839 10.319 1.00 86.06 312 GLU A C 1
ATOM 2342 O O . GLU A 1 312 ? -30.132 -0.091 9.905 1.00 86.06 312 GLU A O 1
ATOM 2347 N N . LYS A 1 313 ? -28.197 0.637 10.775 1.00 82.44 313 LYS A N 1
ATOM 2348 C CA . LYS A 1 313 ? -27.512 -0.662 10.724 1.00 82.44 313 LYS A CA 1
ATOM 2349 C C . LYS A 1 313 ? -26.873 -1.006 12.064 1.00 82.44 313 LYS A C 1
ATOM 2351 O O . LYS A 1 313 ? -26.094 -0.192 12.560 1.00 82.44 313 LYS A O 1
ATOM 2356 N N . PRO A 1 314 ? -27.112 -2.201 12.631 1.00 83.62 314 PRO A N 1
ATOM 2357 C CA . PRO A 1 314 ? -26.490 -2.615 13.885 1.00 83.62 314 PRO A CA 1
ATOM 2358 C C . PRO A 1 314 ? -24.976 -2.818 13.733 1.00 83.62 314 PRO A C 1
ATOM 2360 O O . PRO A 1 314 ? -24.459 -2.963 12.624 1.00 83.62 314 PRO A O 1
ATOM 2363 N N . VAL A 1 315 ? -24.260 -2.824 14.861 1.00 71.81 315 VAL A N 1
ATOM 2364 C CA . VAL A 1 315 ? -22.856 -3.260 14.892 1.00 71.81 315 VAL A CA 1
ATOM 2365 C C . VAL A 1 315 ? -22.837 -4.756 14.564 1.00 71.81 315 VAL A C 1
ATOM 2367 O O . VAL A 1 315 ? -23.683 -5.485 15.087 1.00 71.81 315 VAL A O 1
ATOM 2370 N N . PRO A 1 316 ? -21.921 -5.240 13.713 1.00 71.00 316 PRO A N 1
ATOM 2371 C CA . PRO A 1 316 ? -21.764 -6.677 13.513 1.00 71.00 316 PRO A CA 1
ATOM 2372 C C . PRO A 1 316 ? -21.384 -7.355 14.831 1.00 71.00 316 PRO A C 1
ATOM 2374 O O . PRO A 1 316 ? -20.644 -6.772 15.617 1.00 71.00 316 PRO A O 1
ATOM 2377 N N . GLY A 1 317 ? -21.838 -8.589 15.060 1.00 81.31 317 GLY A N 1
ATOM 2378 C CA . GLY A 1 317 ? -21.463 -9.400 16.230 1.00 81.31 317 GLY A CA 1
ATOM 2379 C C . GLY A 1 317 ? -20.020 -9.914 16.162 1.00 81.31 317 GLY A C 1
ATOM 2380 O O . GLY A 1 317 ? -19.790 -11.114 16.251 1.00 81.31 317 GLY A O 1
ATOM 2381 N N . VAL A 1 318 ? -19.072 -9.014 15.916 1.00 86.00 318 VAL A N 1
ATOM 2382 C CA . VAL A 1 318 ? -17.634 -9.268 15.818 1.00 86.00 318 VAL A CA 1
ATOM 2383 C C . VAL A 1 318 ? -16.938 -8.715 17.054 1.00 86.00 318 VAL A C 1
ATOM 2385 O O . VAL A 1 318 ? -17.449 -7.794 17.691 1.00 86.00 318 VAL A O 1
ATOM 2388 N N . ALA A 1 319 ? -15.761 -9.245 17.381 1.00 90.94 319 ALA A N 1
ATOM 2389 C CA . ALA A 1 319 ? -14.952 -8.688 18.457 1.00 90.94 319 ALA A CA 1
ATOM 2390 C C . ALA A 1 319 ? -14.542 -7.247 18.111 1.00 90.94 319 ALA A C 1
ATOM 2392 O O . ALA A 1 319 ? -14.066 -6.975 17.004 1.00 90.94 319 ALA A O 1
ATOM 2393 N N . VAL A 1 320 ? -14.736 -6.323 19.051 1.00 93.81 320 VAL A N 1
ATOM 2394 C CA . VAL A 1 320 ? -14.309 -4.929 18.919 1.00 93.81 320 VAL A CA 1
ATOM 2395 C C . VAL A 1 320 ? -13.392 -4.592 20.086 1.00 93.81 320 VAL A C 1
ATOM 2397 O O . VAL A 1 320 ? -13.765 -4.801 21.236 1.00 93.81 320 VAL A O 1
ATOM 2400 N N . THR A 1 321 ? -12.231 -4.015 19.794 1.00 95.56 321 THR A N 1
ATOM 2401 C CA . THR A 1 321 ? -11.300 -3.473 20.786 1.00 95.56 321 THR A CA 1
ATOM 2402 C C . THR A 1 321 ? -11.133 -1.979 20.541 1.00 95.56 321 THR A C 1
ATOM 2404 O O . THR A 1 321 ? -10.872 -1.544 19.419 1.00 95.56 321 THR A O 1
ATOM 2407 N N . VAL A 1 322 ? -11.275 -1.169 21.586 1.00 94.50 322 VAL A N 1
ATOM 2408 C CA . VAL A 1 322 ? -11.003 0.270 21.572 1.00 94.50 322 VAL A CA 1
ATOM 2409 C C . VAL A 1 322 ? -9.749 0.522 22.401 1.00 94.50 322 VAL A C 1
ATOM 2411 O O . VAL A 1 322 ? -9.732 0.244 23.596 1.00 94.50 322 VAL A O 1
ATOM 2414 N N . ILE A 1 323 ? -8.706 1.073 21.784 1.00 94.06 323 ILE A N 1
ATOM 2415 C CA . ILE A 1 323 ? -7.502 1.529 22.486 1.00 94.06 323 ILE A CA 1
ATOM 2416 C C . ILE A 1 323 ? -7.667 3.020 22.770 1.00 94.06 323 ILE A C 1
ATOM 2418 O O . ILE A 1 323 ? -7.689 3.836 21.849 1.00 94.06 323 ILE A O 1
ATOM 2422 N N . SER A 1 324 ? -7.793 3.362 24.047 1.00 92.69 324 SER A N 1
ATOM 2423 C CA . SER A 1 324 ? -7.952 4.732 24.541 1.00 92.69 324 SER A CA 1
ATOM 2424 C C . SER A 1 324 ? -6.630 5.348 24.989 1.00 92.69 324 SER A C 1
ATOM 2426 O O . SER A 1 324 ? -5.732 4.638 25.447 1.00 92.69 324 SER A O 1
ATOM 2428 N N . THR A 1 325 ? -6.518 6.672 24.863 1.00 88.88 325 THR A N 1
ATOM 2429 C CA . THR A 1 325 ? -5.281 7.431 25.152 1.00 88.88 325 THR A CA 1
ATOM 2430 C C . THR A 1 325 ? -5.502 8.526 26.192 1.00 88.88 325 THR A C 1
ATOM 2432 O O . THR A 1 325 ? -6.586 9.105 26.269 1.00 88.88 325 THR A O 1
ATOM 2435 N N . GLY A 1 326 ? -4.466 8.841 26.976 1.00 81.44 326 GLY A N 1
ATOM 2436 C CA . GLY A 1 326 ? -4.515 9.863 28.027 1.00 81.44 326 GLY A CA 1
ATOM 2437 C C . GLY A 1 326 ? -5.329 9.473 29.274 1.00 81.44 326 GLY A C 1
ATOM 2438 O O . GLY A 1 326 ? -5.898 8.386 29.370 1.00 81.44 326 GLY A O 1
ATOM 2439 N N . GLU A 1 327 ? -5.398 10.376 30.260 1.00 62.59 327 GLU A N 1
ATOM 2440 C CA . GLU A 1 327 ? -5.881 10.062 31.622 1.00 62.59 327 GLU A CA 1
ATOM 2441 C C . GLU A 1 327 ? -7.398 9.822 31.787 1.00 62.59 327 GLU A C 1
ATOM 2443 O O . GLU A 1 327 ? -7.838 9.599 32.912 1.00 62.59 327 GLU A O 1
ATOM 2448 N N . ARG A 1 328 ? -8.185 9.820 30.697 1.00 64.50 328 ARG A N 1
ATOM 2449 C CA . ARG A 1 328 ? -9.585 9.342 30.533 1.00 64.50 328 ARG A CA 1
ATOM 2450 C C . ARG A 1 328 ? -10.269 10.185 29.456 1.00 64.50 328 ARG A C 1
ATOM 2452 O O . ARG A 1 328 ? -10.480 11.381 29.652 1.00 64.50 328 ARG A O 1
ATOM 2459 N N . ASP A 1 329 ? -10.708 9.559 28.367 1.00 69.19 329 ASP A N 1
ATOM 2460 C CA . ASP A 1 329 ? -11.577 10.202 27.376 1.00 69.19 329 ASP A CA 1
ATOM 2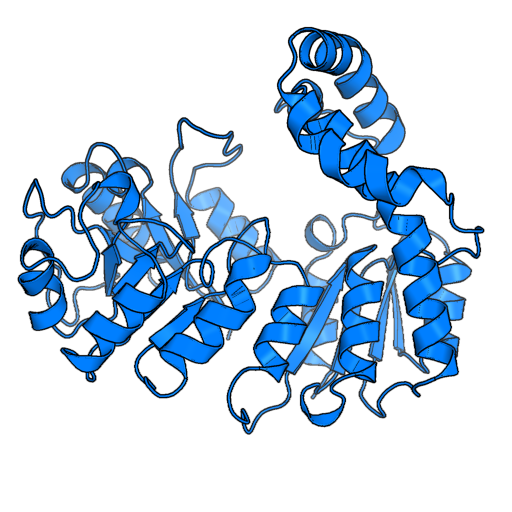461 C C . ASP A 1 329 ? -13.001 9.624 27.474 1.00 69.19 329 ASP A C 1
ATOM 2463 O O . ASP A 1 329 ? -13.290 8.513 27.023 1.00 69.19 329 ASP A O 1
ATOM 2467 N N . ALA A 1 330 ? -13.921 10.397 28.066 1.00 79.50 330 ALA A N 1
ATOM 2468 C CA . ALA A 1 330 ? -15.321 10.003 28.269 1.00 79.50 330 ALA A CA 1
ATOM 2469 C C . ALA A 1 330 ? -16.057 9.650 26.962 1.00 79.50 330 ALA A C 1
ATOM 2471 O O . ALA A 1 330 ? -17.121 9.026 26.981 1.00 79.50 330 ALA A O 1
ATOM 2472 N N . CYS A 1 331 ? -15.530 10.085 25.819 1.00 84.38 331 CYS A N 1
ATOM 2473 C CA . CYS A 1 331 ? -16.060 9.739 24.514 1.00 84.38 331 CYS A CA 1
ATOM 2474 C C . CYS A 1 331 ? -15.571 8.366 24.031 1.00 84.38 331 CYS A C 1
ATOM 2476 O O . CYS A 1 331 ? -16.392 7.600 23.532 1.00 84.38 331 CYS A O 1
ATOM 2478 N N . GLU A 1 332 ? -14.294 8.022 24.217 1.00 87.31 332 GLU A N 1
ATOM 2479 C CA . GLU A 1 332 ? -13.757 6.698 23.862 1.00 87.31 332 GLU A CA 1
ATOM 2480 C C . GLU A 1 332 ? -14.403 5.607 24.735 1.00 87.31 332 GLU A C 1
ATOM 2482 O O . GLU A 1 332 ? -14.801 4.558 24.234 1.00 87.31 332 GLU A O 1
ATOM 2487 N N . GLU A 1 333 ? -14.645 5.901 26.016 1.00 88.50 333 GLU A N 1
ATOM 2488 C CA . GLU A 1 333 ? -15.384 5.016 26.930 1.00 88.50 333 GLU A CA 1
ATOM 2489 C C . GLU A 1 333 ? -16.854 4.830 26.540 1.00 88.50 333 GLU A C 1
ATOM 2491 O O . GLU A 1 333 ? -17.428 3.750 26.696 1.00 88.50 333 GLU A O 1
ATOM 2496 N N . ARG A 1 334 ? -17.504 5.896 26.062 1.00 88.50 334 ARG A N 1
ATOM 2497 C CA . ARG A 1 334 ? -18.878 5.811 25.557 1.00 88.50 334 ARG A CA 1
ATOM 2498 C C . ARG A 1 334 ? -18.927 4.976 24.289 1.00 88.50 334 ARG A C 1
ATOM 2500 O O . ARG A 1 334 ? -19.763 4.091 24.209 1.00 88.50 334 ARG A O 1
ATOM 2507 N N . LEU A 1 335 ? -17.998 5.206 23.364 1.00 89.00 335 LEU A N 1
ATOM 2508 C CA . LEU A 1 335 ? -17.884 4.419 22.144 1.00 89.00 335 LEU A CA 1
ATOM 2509 C C . LEU A 1 335 ? -17.675 2.935 22.456 1.00 89.00 335 LEU A C 1
ATOM 2511 O O . LEU A 1 335 ? -18.346 2.100 21.861 1.00 89.00 335 LEU A O 1
ATOM 2515 N N . ALA A 1 336 ? -16.794 2.608 23.405 1.00 90.94 336 ALA A N 1
ATOM 2516 C CA . ALA A 1 336 ? -16.572 1.225 23.807 1.00 90.94 336 ALA A CA 1
ATOM 2517 C C . ALA A 1 336 ? -17.856 0.577 24.348 1.00 90.94 336 ALA A C 1
ATOM 2519 O O . ALA A 1 336 ? -18.183 -0.540 23.965 1.00 90.94 336 ALA A O 1
ATOM 2520 N N . ARG A 1 337 ? -18.648 1.296 25.156 1.00 90.12 337 ARG A N 1
ATOM 2521 C CA . ARG A 1 337 ? -19.963 0.808 25.608 1.00 90.12 337 ARG A CA 1
ATOM 2522 C C . ARG A 1 337 ? -20.961 0.644 24.463 1.00 90.12 337 ARG A C 1
ATOM 2524 O O . ARG A 1 337 ? -21.605 -0.395 24.383 1.00 90.12 337 ARG A O 1
ATOM 2531 N N . ASP A 1 338 ? -21.066 1.635 23.579 1.00 88.44 338 ASP A N 1
ATOM 2532 C CA . ASP A 1 338 ? -22.010 1.631 22.453 1.00 88.44 338 ASP A CA 1
ATOM 2533 C C . ASP A 1 338 ? -21.717 0.494 21.457 1.00 88.44 338 ASP A C 1
ATOM 2535 O O . ASP A 1 338 ? -22.630 -0.019 20.811 1.00 88.44 338 ASP A O 1
ATOM 2539 N N . LEU A 1 339 ? -20.445 0.103 21.326 1.00 89.56 339 LEU A N 1
ATOM 2540 C CA . LEU A 1 339 ? -19.998 -0.995 20.467 1.00 89.56 339 LEU A CA 1
ATOM 2541 C C . LEU A 1 339 ? -19.849 -2.335 21.202 1.00 89.56 339 LEU A C 1
ATOM 2543 O O . LEU A 1 339 ? -19.446 -3.304 20.566 1.00 89.56 339 LEU A O 1
ATOM 2547 N N . ALA A 1 340 ? -20.141 -2.395 22.508 1.00 91.00 340 ALA A N 1
ATOM 2548 C CA . ALA A 1 340 ? -19.837 -3.545 23.367 1.00 91.00 340 ALA A CA 1
ATOM 2549 C C . ALA A 1 340 ? -18.377 -4.039 23.219 1.00 91.00 340 ALA A C 1
ATOM 2551 O O . ALA A 1 340 ? -18.108 -5.238 23.177 1.00 91.00 340 ALA A O 1
ATOM 2552 N N . ALA A 1 341 ? -17.443 -3.094 23.108 1.00 92.50 341 ALA A N 1
ATOM 2553 C CA . ALA A 1 341 ? -16.033 -3.334 22.852 1.00 92.50 341 ALA A CA 1
ATOM 2554 C C . ALA A 1 341 ? -15.222 -3.561 24.135 1.00 92.50 341 ALA A C 1
ATOM 2556 O O . ALA A 1 341 ? -15.493 -2.962 25.180 1.00 92.50 341 ALA A O 1
ATOM 2557 N N . GLU A 1 342 ? -14.150 -4.339 24.016 1.00 94.88 342 GLU A N 1
ATOM 2558 C CA . GLU A 1 342 ? -13.065 -4.363 24.992 1.00 94.88 342 GLU A CA 1
ATOM 2559 C C . GLU A 1 342 ? -12.336 -3.012 24.984 1.00 94.88 342 GLU A C 1
ATOM 2561 O O . GLU A 1 342 ? -11.983 -2.492 23.925 1.00 94.88 342 GLU A O 1
ATOM 2566 N N . LEU A 1 343 ? -12.105 -2.424 26.159 1.00 93.50 343 LEU A N 1
ATOM 2567 C CA . LEU A 1 343 ? -11.436 -1.130 26.291 1.00 93.50 343 LEU A CA 1
ATOM 2568 C C . LEU A 1 343 ? -10.028 -1.306 26.866 1.00 93.50 343 LEU A C 1
ATOM 2570 O O . LEU A 1 343 ? -9.867 -1.566 28.057 1.00 93.50 343 LEU A O 1
ATOM 2574 N N . VAL A 1 344 ? -9.017 -1.056 26.039 1.00 94.12 344 VAL A N 1
ATOM 2575 C CA . VAL A 1 344 ? -7.606 -0.990 26.438 1.00 94.12 344 VAL A CA 1
ATOM 2576 C C . VAL A 1 344 ? -7.261 0.467 26.746 1.00 94.12 344 VAL A C 1
ATOM 2578 O O . VAL A 1 344 ? -7.603 1.370 25.981 1.00 94.12 344 VAL A O 1
ATOM 2581 N N . ARG A 1 345 ? -6.615 0.736 27.883 1.00 92.75 345 ARG A N 1
ATOM 2582 C CA . ARG A 1 345 ? -6.296 2.101 28.337 1.00 92.75 345 ARG A CA 1
ATOM 2583 C C . ARG A 1 345 ? -4.794 2.331 28.345 1.00 92.75 345 ARG A C 1
ATOM 2585 O O . ARG A 1 345 ? -4.080 1.627 29.050 1.00 92.75 345 ARG A O 1
ATOM 2592 N N . LEU A 1 346 ? -4.344 3.359 27.630 1.00 91.38 346 LEU A N 1
ATOM 2593 C CA . LEU A 1 346 ? -2.950 3.799 27.590 1.00 91.38 346 LEU A CA 1
ATOM 2594 C C . LEU A 1 346 ? -2.835 5.224 28.173 1.00 91.38 346 LEU A C 1
ATOM 2596 O O . LEU A 1 346 ? -2.763 6.199 27.423 1.00 91.38 346 LEU A O 1
ATOM 2600 N N . PRO A 1 347 ? -2.854 5.383 29.512 1.00 85.25 347 PRO A N 1
ATOM 2601 C CA . PRO A 1 347 ? -2.968 6.698 30.151 1.00 85.25 347 PRO A CA 1
ATOM 2602 C C . PRO A 1 347 ? -1.742 7.597 29.947 1.00 85.25 347 PRO A C 1
ATOM 2604 O O . PRO A 1 347 ? -1.880 8.816 29.922 1.00 85.25 347 PRO A O 1
ATOM 2607 N N . ALA A 1 348 ? -0.562 6.999 29.767 1.00 85.69 348 ALA A N 1
ATOM 2608 C CA . ALA A 1 348 ? 0.700 7.708 29.551 1.00 85.69 348 ALA A CA 1
ATOM 2609 C C . ALA A 1 348 ? 1.023 7.963 28.066 1.00 85.69 348 ALA A C 1
ATOM 2611 O O . ALA A 1 348 ? 2.074 8.519 27.763 1.00 85.69 348 ALA A O 1
ATOM 2612 N N . VAL A 1 349 ? 0.145 7.543 27.148 1.00 83.75 349 VAL A N 1
ATOM 2613 C CA . VAL A 1 349 ? 0.368 7.608 25.699 1.00 83.75 349 VAL A CA 1
ATOM 2614 C C . VAL A 1 349 ? -0.508 8.701 25.096 1.00 83.75 349 VAL A C 1
ATOM 2616 O O . VAL A 1 349 ? -1.703 8.799 25.390 1.00 83.75 349 VAL A O 1
ATOM 2619 N N . GLY A 1 350 ? 0.094 9.534 24.251 1.00 79.88 350 GLY A N 1
ATOM 2620 C CA . GLY A 1 350 ? -0.580 10.558 23.470 1.00 79.88 350 GLY A CA 1
ATOM 2621 C C . GLY A 1 350 ? -1.411 9.974 22.327 1.00 79.88 350 GLY A C 1
ATOM 2622 O O . GLY A 1 350 ? -1.543 8.767 22.135 1.00 79.88 350 GLY A O 1
ATOM 2623 N N . ARG A 1 351 ? -1.986 10.843 21.488 1.00 76.19 351 ARG A N 1
ATOM 2624 C CA . ARG A 1 351 ? -2.807 10.386 20.350 1.00 76.19 351 ARG A CA 1
ATOM 2625 C C . ARG A 1 351 ? -1.994 9.672 19.263 1.00 76.19 351 ARG A C 1
ATOM 2627 O O . ARG A 1 351 ? -2.608 9.124 18.354 1.00 76.19 351 ARG A O 1
ATOM 2634 N N . GLN A 1 352 ? -0.660 9.653 19.316 1.00 80.50 352 GLN A N 1
ATOM 2635 C CA . GLN A 1 352 ? 0.190 8.985 18.324 1.00 80.50 352 GLN A CA 1
ATOM 2636 C C . GLN A 1 352 ? 0.514 7.537 18.725 1.00 80.50 352 GLN A C 1
ATOM 2638 O O . GLN A 1 352 ? 1.655 7.103 18.624 1.00 80.50 352 GLN A O 1
ATOM 2643 N N . VAL A 1 353 ? -0.496 6.754 19.120 1.00 83.81 353 VAL A N 1
ATOM 2644 C CA . VAL A 1 353 ? -0.347 5.333 19.505 1.00 83.81 353 VAL A CA 1
ATOM 2645 C C . VAL A 1 353 ? 0.471 4.497 18.507 1.00 83.81 353 VAL A C 1
ATOM 2647 O O . VAL A 1 353 ? 1.333 3.757 18.966 1.00 83.81 353 VAL A O 1
ATOM 2650 N N . PRO A 1 354 ? 0.321 4.631 17.167 1.00 79.94 354 PRO A N 1
ATOM 2651 C CA . PRO A 1 354 ? 1.161 3.874 16.226 1.00 79.94 354 PRO A CA 1
ATOM 2652 C C . PRO A 1 354 ? 2.669 4.170 16.343 1.00 79.94 354 PRO A C 1
ATOM 2654 O O . PRO A 1 354 ? 3.507 3.405 15.861 1.00 79.94 354 PRO A O 1
ATOM 2657 N N . LEU A 1 355 ? 3.030 5.302 16.951 1.00 76.81 355 LEU A N 1
ATOM 2658 C CA . LEU A 1 355 ? 4.407 5.706 17.216 1.00 76.81 355 LEU A CA 1
ATOM 2659 C C . LEU A 1 355 ? 4.833 5.375 18.652 1.00 76.81 355 LEU A C 1
ATOM 2661 O O . LEU A 1 355 ? 5.916 4.835 18.858 1.00 76.81 355 LEU A O 1
ATOM 2665 N N . GLU A 1 356 ? 3.974 5.657 19.622 1.00 82.38 356 GLU A N 1
ATOM 2666 C CA . GLU A 1 356 ? 4.310 5.602 21.045 1.00 82.38 356 GLU A CA 1
ATOM 2667 C C . GLU A 1 356 ? 4.098 4.222 21.684 1.00 82.38 356 GLU A C 1
ATOM 2669 O O . GLU A 1 356 ? 4.856 3.866 22.578 1.00 82.38 356 GLU A O 1
ATOM 2674 N N . ALA A 1 357 ? 3.099 3.456 21.229 1.00 87.62 357 ALA A N 1
ATOM 2675 C CA . ALA A 1 357 ? 2.748 2.138 21.774 1.00 87.62 357 ALA A CA 1
ATOM 2676 C C . ALA A 1 357 ? 2.182 1.184 20.691 1.00 87.62 357 ALA A C 1
ATOM 2678 O O . ALA A 1 357 ? 1.025 0.749 20.771 1.00 87.62 357 ALA A O 1
ATOM 2679 N N . PRO A 1 358 ? 2.942 0.902 19.614 1.00 84.25 358 PRO A N 1
ATOM 2680 C CA . PRO A 1 358 ? 2.503 0.018 18.531 1.00 84.25 358 PRO A CA 1
ATOM 2681 C C . PRO A 1 358 ? 2.205 -1.418 18.991 1.00 84.25 358 PRO A C 1
ATOM 2683 O O . PRO A 1 358 ? 1.326 -2.063 18.420 1.00 84.25 358 PRO A O 1
ATOM 2686 N N . GLU A 1 359 ? 2.872 -1.905 20.035 1.00 85.44 359 GLU A N 1
ATOM 2687 C CA . GLU A 1 359 ? 2.665 -3.227 20.629 1.00 85.44 359 GLU A CA 1
ATOM 2688 C C . GLU A 1 359 ? 1.225 -3.433 21.110 1.00 85.44 359 GLU A C 1
ATOM 2690 O O . GLU A 1 359 ? 0.638 -4.477 20.844 1.00 85.44 359 GLU A O 1
ATOM 2695 N N . ALA A 1 360 ? 0.592 -2.400 21.676 1.00 89.31 360 ALA A N 1
ATOM 2696 C CA . ALA A 1 360 ? -0.805 -2.473 22.096 1.00 89.31 360 ALA A CA 1
ATOM 2697 C C . ALA A 1 360 ? -1.757 -2.722 20.912 1.00 89.31 360 ALA A C 1
ATOM 2699 O O . ALA A 1 360 ? -2.794 -3.368 21.063 1.00 89.31 360 ALA A O 1
ATOM 2700 N N . ILE A 1 361 ? -1.410 -2.218 19.721 1.00 88.69 361 ILE A N 1
ATOM 2701 C CA . ILE A 1 361 ? -2.175 -2.460 18.491 1.00 88.69 361 ILE A CA 1
ATOM 2702 C C . ILE A 1 361 ? -1.968 -3.906 18.032 1.00 88.69 361 ILE A C 1
ATOM 2704 O O . ILE A 1 361 ? -2.937 -4.571 17.672 1.00 88.69 361 ILE A O 1
ATOM 2708 N N . VAL A 1 362 ? -0.726 -4.397 18.058 1.00 85.38 362 VAL A N 1
ATOM 2709 C CA . VAL A 1 362 ? -0.386 -5.777 17.678 1.00 85.38 362 VAL A CA 1
ATOM 2710 C C . VAL A 1 362 ? -1.101 -6.784 18.580 1.00 85.38 362 VAL A C 1
ATOM 2712 O O . VAL A 1 362 ? -1.734 -7.708 18.069 1.00 85.38 362 VAL A O 1
ATOM 2715 N N . ASP A 1 363 ? -1.072 -6.570 19.894 1.00 88.62 363 ASP A N 1
ATOM 2716 C CA . ASP A 1 363 ? -1.731 -7.433 20.876 1.00 88.62 363 ASP A CA 1
ATOM 2717 C C . ASP A 1 363 ? -3.252 -7.448 20.679 1.00 88.62 363 ASP A C 1
ATOM 2719 O O . ASP A 1 363 ? -3.864 -8.517 20.637 1.00 88.62 363 ASP A O 1
ATOM 2723 N N . ALA A 1 364 ? -3.860 -6.276 20.456 1.00 89.94 364 ALA A N 1
ATOM 2724 C CA . ALA A 1 364 ? -5.287 -6.172 20.158 1.00 89.94 364 ALA A CA 1
ATOM 2725 C C . ALA A 1 364 ? -5.664 -6.918 18.868 1.00 89.94 364 ALA A C 1
ATOM 2727 O O . ALA A 1 364 ? -6.676 -7.610 18.831 1.00 89.94 364 ALA A O 1
ATOM 2728 N N . VAL A 1 365 ? -4.848 -6.830 17.812 1.00 85.19 365 VAL A N 1
ATOM 2729 C CA . VAL A 1 365 ? -5.075 -7.583 16.564 1.00 85.19 365 VAL A CA 1
ATOM 2730 C C . VAL A 1 365 ? -4.946 -9.089 16.796 1.00 85.19 365 VAL A C 1
ATOM 2732 O O . VAL A 1 365 ? -5.751 -9.858 16.273 1.00 85.19 365 VAL A O 1
ATOM 2735 N N . ALA A 1 366 ? -3.962 -9.520 17.586 1.00 85.31 366 ALA A N 1
ATOM 2736 C CA . ALA A 1 366 ? -3.727 -10.929 17.886 1.00 85.31 366 ALA A CA 1
ATOM 2737 C C . ALA A 1 366 ? -4.839 -11.568 18.741 1.00 85.31 366 ALA A C 1
ATOM 2739 O O . ALA A 1 366 ? -5.003 -12.791 18.695 1.00 85.31 366 ALA A O 1
ATOM 2740 N N . ALA A 1 367 ? -5.595 -10.760 19.491 1.00 86.25 367 ALA A N 1
ATOM 2741 C CA . ALA A 1 367 ? -6.714 -11.192 20.327 1.00 86.25 367 ALA A CA 1
ATOM 2742 C C . ALA A 1 367 ? -8.023 -11.450 19.549 1.00 86.25 367 ALA A C 1
ATOM 2744 O O . ALA A 1 367 ? -8.889 -12.161 20.051 1.00 86.25 367 ALA A O 1
ATOM 2745 N N . VAL A 1 368 ? -8.162 -10.945 18.315 1.00 79.25 368 VAL A N 1
ATOM 2746 C CA . VAL A 1 368 ? -9.386 -11.017 17.477 1.00 79.25 368 VAL A CA 1
ATOM 2747 C C . VAL A 1 368 ? -9.629 -12.418 16.857 1.00 79.25 368 VAL A C 1
ATOM 2749 O O . VAL A 1 368 ? -10.278 -12.547 15.826 1.00 79.25 368 VAL A O 1
ATOM 2752 N N . ARG A 1 369 ? -9.102 -13.491 17.459 1.00 60.09 369 ARG A N 1
ATOM 2753 C CA . ARG A 1 369 ? -9.140 -14.856 16.893 1.00 60.09 369 ARG A CA 1
ATOM 2754 C C . ARG A 1 369 ? -10.542 -15.383 16.597 1.00 60.09 369 ARG A C 1
ATOM 2756 O O . ARG A 1 369 ? -11.424 -15.259 17.475 1.00 60.09 369 ARG A O 1
#

Organism: NCBI:txid2530382

Radius of gyration: 21.9 Å; chains: 1; bounding box: 54×52×57 Å

pLDDT: mean 84.2, std 13.15, range [49.81, 98.69]

InterPro domains:
  IPR010662 Serine hydrolase RBBP9/YdeN [PF06821] (182-236)
  IPR029058 Alpha/Beta hydrolase fold [SSF53474] (183-367)
  IPR032466 Metal-dependent hydrolase [SSF51556] (1-190)

Foldseek 3Di:
DAEAEEEEADDDPPDDDPHRDVVVVLVLCVQQVHQAYEYFYVCLQADNLPVRQVVLVVSCVVVPRHYAYQREQQLVVRDDFDAPPDGRHQAHEEEQVRSVAAPLDCSCVVRLVNLGAYEYEAADPDPRHHLLSVLVSCVVRLSHQYEHPCCRVDPVCNLVSCVNCQVRPSYHHRNDYPRRALLSVLVNLVSRPPDVDADEREHAECSLLSNQLSCQVCVVRHLEYEYAQYHFLDQDDQDVVLVVVLVCLQVQLPDPVLLVCQLVCQQVVCCVPVVDGDPVCPSSRSNVVSVVVSVVNVSNVSSVVSVVSVVVTPRRPFAYEYEHEAPDDPRSVVVCVSNVYHYHYDRVDDSPCSPGPSVVVVVSSVVSD

Sequence (369 aa):
MILDAHGHVGTWPDFLIPHPAAEHLLAAMDRIGVAAMGISHLLAVGPDAVRGNAAAMEIAARFPGRFGVWQVYNPHHRTPLPSAGTPGVWGVKLHPDVHQCPLDDPAYEPVWRCGLPVLAHGQTDSPWSDPARFATVAARHPHVPLLMGHTGLWPYGFGRAVRLVADHPSVFLETCGSKMTGRWIARLAALAPAHPERVTVVAHGVACWHAEAFARLHPLSVAGLVLVAPACAKDRRPLGPARSAGRWLPALGGTWGATALARLVGPPAHRLFAGCPDPAGVYSMGKVPAAVAGEWLARRDMAADLHRLRAEKPVPGVAVTVISTGERDACEERLARDLAAELVRLPAVGRQVPLEAPEAIVDAVAAVR

Secondary structure (DSSP, 8-state):
-EEEEEEEES--SSS--S--SHHHHHHHHHHHTEEEEEEEEHHHHTT-HHHHHHHHHHHHHHSTTTEEEEEE--TTTTPPPPPTT-TTEEEEEE-HHHHT--TTSGGGHHHHHT---EEEE--TT-TTT-HHHHHHHHHH-TTS-EEEEGGGSSTTTHHHHHHHHTT-TTEEE---STT--HHHHHHHHHHSS--SSPEEEEEETTHHHHHHHHHHH-GGGEEEEEEES----------TTHHHHTTTHHHHTTSHHHHHHHHHHHHHHHHHHHSS--TT-GGGSTHHHHHHHHHHHHHHHHHHHHHHHHHHSPPPSSEEEEEEESS--HHHHHHHHHTT-EEEEETT--S-HHHH-HHHHHHHHHH--